Protein AF-A0A815B576-F1 (afdb_monomer_lite)

Organism: NCBI:txid1234261

Radius of gyration: 35.2 Å; chains: 1; bounding box: 72×47×105 Å

pLDDT: mean 82.16, std 16.27, range [29.92, 97.69]

Secondary structure (DSSP, 8-state):
-EEEESS--SSHHHHHHHHHTT--TTPPPEEEE-----HHHHHHHTTGGGS-HHHHHHHHHHTHHHHHHHHHHHHHHHHHHHHHHHHHHHHHHHHHHHHHHHHHHHHHHHHIIIIIHHHTTTS-HHHHHHHHHHHHHHHHHHHHHHHHHHHHHHHT--SHHHHHHHHHHHIIIIIIHHHHHHTT--HHHIIIII--SHHHHHHHHHHHHHTT-HHHHHHHHHHHHHTT-TTSHHHHHHHHHHHHT--S-HHHHHHHHHHHHHHHHHHHHHHHHHHHHHHHHHHHHHHH--HHHHHHHHHHHHHHHHHHHHHHHHHHHHHHHHHHHH-S-----------TTTTS--HHHHHHHTTT-

InterPro domains:
  IPR000185 Protein translocase subunit SecA [PTHR30612] (1-277)
  IPR027417 P-loop containing nucleoside triphosphate hydrolase [G3DSA:3.40.50.300] (1-94)
  IPR027417 P-loop containing nucleoside triphosphate hydrolase [SSF52540] (2-71)

Sequence (357 aa):
MHVILSYLPENVRVEEQAFGRTARNGAQGTGQFILLVDKSIYEEMYDLNQYTNEQKQNKLENLADAIIEKEKILRDNEEAARLSELKQKNILHLEAEEELFTKFNHFKSTISKTIFKPLFNDKPEKSQQKFIDAFENILKNRWAFWLDKAKEEIDTIENFQQKLNLLNKFDSSFIENLNQLLHNSSFKDLLSKFINQPEEATHIGKVCLSENEISMAKLCFEKGIEYGDISGFSHIALAYCIITLKKKTGEDIKKQSRRELKQALCSLELIKQNLMSNLKIAELLSQSATADILQKISSKENFYQDQITGKLEVIGLQLHYLRQAVRDTVESFDFILHAKDRQNLTKEDDEKRRKII

Foldseek 3Di:
DEEEAAEDDLDPVVVCVRLVVQCDPNDRGYYYYNYDDDLVVVCVVVVVPPDDPVVSVVVCVVCVVVVVVVVNVVSVVVVVVVVVVCCQQVVLLVVLVVVLVVVLVVLLVCCLVPFQCVLQVVDDPVLSVLLSVLVSVVSVVVSVVVCVVCVVLSNPDRDPVSSVVSVVCCCVVPRVQQCVQRPPDHLLSCLVRVDQELVSLCSSLVSCVVVVVLVSNLSSLVSSVVSPPLQLVSLQSNLVSLCVVPPDDPVVNLVSSLVSLVVSLVSLVVVLVVLVVVLVVLVVCCVPDDPVVVVVCVVPSVVVNVVSVVVNVVSVVVNVVSVVVNDPDDDDDDDDPPDPPPPDDDPVNVVVVVVVD

Structure (mmCIF, N/CA/C/O backbone):
data_AF-A0A815B576-F1
#
_entry.id   AF-A0A815B576-F1
#
loop_
_atom_site.group_PDB
_atom_site.id
_atom_site.type_symbol
_atom_site.label_atom_id
_atom_site.label_alt_id
_atom_site.label_comp_id
_atom_site.label_asym_id
_atom_site.label_entity_id
_atom_site.label_seq_id
_atom_site.pdbx_PDB_ins_code
_atom_site.Cartn_x
_atom_site.Cartn_y
_atom_site.Cartn_z
_atom_site.occupancy
_atom_site.B_iso_or_equiv
_atom_site.auth_seq_id
_atom_site.auth_comp_id
_atom_site.auth_asym_id
_atom_site.auth_atom_id
_atom_site.pdbx_PDB_model_num
ATOM 1 N N . MET A 1 1 ? 21.078 -28.592 -44.128 1.00 77.50 1 MET A N 1
ATOM 2 C CA . MET A 1 1 ? 19.843 -27.811 -43.883 1.00 77.50 1 MET A CA 1
ATOM 3 C C . MET A 1 1 ? 20.165 -26.361 -44.195 1.00 77.50 1 MET A C 1
ATOM 5 O O . MET A 1 1 ? 21.251 -25.936 -43.820 1.00 77.50 1 MET A O 1
ATOM 9 N N . HIS A 1 2 ? 19.283 -25.655 -44.905 1.00 84.31 2 HIS A N 1
ATOM 10 C CA . HIS A 1 2 ? 19.476 -24.252 -45.281 1.00 84.31 2 HIS A CA 1
ATOM 11 C C . HIS A 1 2 ? 18.395 -23.389 -44.620 1.00 84.31 2 HIS A C 1
ATOM 13 O O . HIS A 1 2 ? 17.235 -23.805 -44.596 1.00 84.31 2 HIS A O 1
ATOM 19 N N . VAL A 1 3 ? 18.762 -22.236 -44.061 1.00 88.50 3 VAL A N 1
ATOM 20 C CA . VAL A 1 3 ? 17.818 -21.265 -43.482 1.00 88.50 3 VAL A CA 1
ATOM 21 C C . VAL A 1 3 ? 17.887 -19.966 -44.261 1.00 88.50 3 VAL A C 1
ATOM 23 O O . VAL A 1 3 ? 18.961 -19.408 -44.453 1.00 88.50 3 VAL A O 1
ATOM 26 N N . ILE A 1 4 ? 16.722 -19.478 -44.671 1.00 91.25 4 ILE A N 1
ATOM 27 C CA . ILE A 1 4 ? 16.578 -18.177 -45.312 1.00 91.25 4 ILE A CA 1
ATOM 28 C C . ILE A 1 4 ? 15.861 -17.263 -44.327 1.00 91.25 4 ILE A C 1
ATOM 30 O O . ILE A 1 4 ? 14.762 -17.587 -43.873 1.00 91.25 4 ILE A O 1
ATOM 34 N N . LEU A 1 5 ? 16.482 -16.137 -43.995 1.00 91.25 5 LEU A N 1
ATOM 35 C CA . LEU A 1 5 ? 15.856 -15.072 -43.222 1.00 91.25 5 LEU A CA 1
ATOM 36 C C . LEU A 1 5 ? 15.430 -13.963 -44.178 1.00 91.25 5 LEU A C 1
ATOM 38 O O . LEU A 1 5 ? 16.268 -13.291 -44.769 1.00 91.25 5 LEU A O 1
ATOM 42 N N . SER A 1 6 ? 14.119 -13.775 -44.329 1.00 92.81 6 SER A N 1
ATOM 43 C CA . SER A 1 6 ? 13.534 -12.723 -45.173 1.00 92.81 6 SER A CA 1
ATOM 44 C C . SER A 1 6 ? 13.412 -11.367 -44.463 1.00 92.81 6 SER A C 1
ATOM 46 O O . SER A 1 6 ? 12.626 -10.514 -44.869 1.00 92.81 6 SER A O 1
ATOM 48 N N . TYR A 1 7 ? 14.097 -11.215 -43.333 1.00 91.38 7 TYR A N 1
ATOM 49 C CA . TYR A 1 7 ? 14.118 -10.027 -42.492 1.00 91.38 7 TYR A CA 1
ATOM 50 C C . TYR A 1 7 ? 15.410 -10.024 -41.675 1.00 91.38 7 TYR A C 1
ATOM 52 O O . TYR A 1 7 ? 16.032 -11.076 -41.492 1.00 91.38 7 TYR A O 1
ATOM 60 N N . LEU A 1 8 ? 15.795 -8.855 -41.164 1.00 91.06 8 LEU A N 1
ATOM 61 C CA . LEU A 1 8 ? 16.880 -8.739 -40.200 1.00 91.06 8 LEU A CA 1
ATOM 62 C C . LEU A 1 8 ? 16.299 -8.905 -38.785 1.00 91.06 8 LEU A C 1
ATOM 64 O O . LEU A 1 8 ? 15.453 -8.102 -38.391 1.00 91.06 8 LEU A O 1
ATOM 68 N N . PRO A 1 9 ? 16.682 -9.942 -38.020 1.00 90.50 9 PRO A N 1
ATOM 69 C CA . PRO A 1 9 ? 16.213 -10.105 -36.647 1.00 90.50 9 PRO A CA 1
ATOM 70 C C . PRO A 1 9 ? 16.647 -8.940 -35.759 1.00 90.50 9 PRO A C 1
ATOM 72 O O . PRO A 1 9 ? 17.749 -8.433 -35.935 1.00 90.50 9 PRO A O 1
ATOM 75 N N . GLU A 1 10 ? 15.822 -8.595 -34.766 1.00 86.12 10 GLU A N 1
ATOM 76 C CA . GLU A 1 10 ? 16.012 -7.438 -33.869 1.00 86.12 10 GLU A CA 1
ATOM 77 C C . GLU A 1 10 ? 17.317 -7.464 -33.061 1.00 86.12 10 GLU A C 1
ATOM 79 O O . GLU A 1 10 ? 17.813 -6.422 -32.654 1.00 86.12 10 GLU A O 1
ATOM 84 N N . ASN A 1 11 ? 17.892 -8.643 -32.814 1.00 86.38 11 ASN A N 1
ATOM 85 C CA . ASN A 1 11 ? 19.177 -8.768 -32.134 1.00 86.38 11 ASN A CA 1
ATOM 86 C C . ASN A 1 11 ? 19.951 -10.007 -32.601 1.00 86.38 11 ASN A C 1
ATOM 88 O O . ASN A 1 11 ? 19.380 -10.978 -33.112 1.00 86.38 11 ASN A O 1
ATOM 92 N N . VAL A 1 12 ? 21.263 -9.982 -32.355 1.00 88.56 12 VAL A N 1
ATOM 93 C CA . VAL A 1 12 ? 22.210 -11.037 -32.745 1.00 88.56 12 VAL A CA 1
ATOM 94 C C . VAL A 1 12 ? 21.842 -12.421 -32.200 1.00 88.56 12 VAL A C 1
ATOM 96 O O . VAL A 1 12 ? 22.017 -13.423 -32.886 1.00 88.56 12 VAL A O 1
ATOM 99 N N . ARG A 1 13 ? 21.240 -12.510 -31.007 1.00 88.25 13 ARG A N 1
ATOM 100 C CA . ARG A 1 13 ? 20.866 -13.801 -30.409 1.00 88.25 13 ARG A CA 1
ATOM 101 C C . ARG A 1 13 ? 19.815 -14.526 -31.248 1.00 88.25 13 ARG A C 1
ATOM 103 O O . ARG A 1 13 ? 19.885 -15.744 -31.395 1.00 88.25 13 ARG A O 1
ATOM 110 N N . VAL A 1 14 ? 18.818 -13.810 -31.767 1.00 88.38 14 VAL A N 1
ATOM 111 C CA . VAL A 1 14 ? 17.768 -14.416 -32.605 1.00 88.38 14 VAL A CA 1
ATOM 112 C C . VAL A 1 14 ? 18.354 -14.894 -33.934 1.00 88.38 14 VAL A C 1
ATOM 114 O O . VAL A 1 14 ? 18.011 -15.982 -34.399 1.00 88.38 14 VAL A O 1
ATOM 117 N N . GLU A 1 15 ? 19.280 -14.125 -34.507 1.00 89.75 15 GLU A N 1
ATOM 118 C CA . GLU A 1 15 ? 20.036 -14.500 -35.705 1.00 89.75 15 GLU A CA 1
ATOM 119 C C . GLU A 1 15 ? 20.855 -15.784 -35.487 1.00 89.75 15 GLU A C 1
ATOM 121 O O . GLU A 1 15 ? 20.699 -16.760 -36.226 1.00 89.75 15 GLU A O 1
ATOM 126 N N . GLU A 1 16 ? 21.661 -15.833 -34.426 1.00 88.69 16 GLU A N 1
ATOM 127 C CA . GLU A 1 16 ? 22.472 -17.000 -34.066 1.00 88.69 16 GLU A CA 1
ATOM 128 C C . GLU A 1 16 ? 21.619 -18.235 -33.783 1.00 88.69 16 GLU A C 1
ATOM 130 O O . GLU A 1 16 ? 21.983 -19.346 -34.161 1.00 88.69 16 GLU A O 1
ATOM 135 N N . GLN A 1 17 ? 20.457 -18.075 -33.149 1.00 89.00 17 GLN A N 1
ATOM 136 C CA . GLN A 1 17 ? 19.534 -19.185 -32.921 1.00 89.00 17 GLN A CA 1
ATOM 137 C C . GLN A 1 17 ? 18.916 -19.693 -34.224 1.00 89.00 17 GLN A C 1
ATOM 139 O O . GLN A 1 17 ? 18.735 -20.904 -34.384 1.00 89.00 17 GLN A O 1
ATOM 144 N N . ALA A 1 18 ? 18.585 -18.797 -35.153 1.00 87.50 18 ALA A N 1
ATOM 145 C CA . ALA A 1 18 ? 18.029 -19.165 -36.448 1.00 87.50 18 ALA A CA 1
ATOM 146 C C . ALA A 1 18 ? 19.055 -19.928 -37.295 1.00 87.50 18 ALA A C 1
ATOM 148 O O . ALA A 1 18 ? 18.757 -21.028 -37.770 1.00 87.50 18 ALA A O 1
ATOM 149 N N . PHE A 1 19 ? 20.278 -19.411 -37.420 1.00 87.25 19 PHE A N 1
ATOM 150 C CA . PHE A 1 19 ? 21.342 -20.094 -38.155 1.00 87.25 19 PHE A CA 1
ATOM 151 C C . PHE A 1 19 ? 21.875 -21.316 -37.408 1.00 87.25 19 PHE A C 1
ATOM 153 O O . PHE A 1 19 ? 22.123 -22.348 -38.027 1.00 87.25 19 PHE A O 1
ATOM 160 N N . GLY A 1 20 ? 21.940 -21.284 -36.079 1.00 84.75 20 GLY A N 1
ATOM 161 C CA . GLY A 1 20 ? 22.368 -22.406 -35.242 1.00 84.75 20 GLY A CA 1
ATOM 162 C C . GLY A 1 20 ? 21.485 -23.648 -35.389 1.00 84.75 20 GLY A C 1
ATOM 163 O O . GLY A 1 20 ? 21.972 -24.770 -35.279 1.00 84.75 20 GLY A O 1
ATOM 164 N N . ARG A 1 21 ? 20.201 -23.489 -35.749 1.00 81.44 21 ARG A N 1
ATOM 165 C CA . ARG A 1 21 ? 19.303 -24.620 -36.068 1.00 81.44 21 ARG A CA 1
ATOM 166 C C . ARG A 1 21 ? 19.740 -25.425 -37.293 1.00 81.44 21 ARG A C 1
ATOM 168 O O . ARG A 1 21 ? 19.302 -26.570 -37.431 1.00 81.44 21 ARG A O 1
ATOM 175 N N . THR A 1 22 ? 20.564 -24.849 -38.167 1.00 80.81 22 THR A N 1
ATOM 176 C CA . THR A 1 22 ? 21.035 -25.499 -39.399 1.00 80.81 22 THR A CA 1
ATOM 177 C C . THR A 1 22 ? 22.195 -26.464 -39.166 1.00 80.81 22 THR A C 1
ATOM 179 O O . THR A 1 22 ? 22.345 -27.414 -39.938 1.00 80.81 22 THR A O 1
ATOM 182 N N . ALA A 1 23 ? 22.962 -26.272 -38.088 1.00 73.88 23 ALA A N 1
ATOM 183 C CA . ALA A 1 23 ? 24.060 -27.141 -37.688 1.00 73.88 23 ALA A CA 1
ATOM 184 C C . ALA A 1 23 ? 23.524 -28.310 -36.843 1.00 73.88 23 ALA A C 1
ATOM 186 O O . ALA A 1 23 ? 23.388 -28.222 -35.623 1.00 73.88 23 ALA A O 1
ATOM 187 N N . ARG A 1 24 ? 23.175 -29.423 -37.496 1.00 71.81 24 ARG A N 1
ATOM 188 C CA . ARG A 1 24 ? 22.767 -30.674 -36.832 1.00 71.81 24 ARG A CA 1
ATOM 189 C C . ARG A 1 24 ? 23.756 -31.786 -37.170 1.00 71.81 24 ARG A C 1
ATOM 191 O O . ARG A 1 24 ? 24.195 -31.894 -38.311 1.00 71.81 24 ARG A O 1
ATOM 198 N N . ASN A 1 25 ? 24.079 -32.619 -36.180 1.00 70.06 25 ASN A N 1
ATOM 199 C CA . ASN A 1 25 ? 24.981 -33.775 -36.305 1.00 70.06 25 ASN A CA 1
ATOM 200 C C . ASN A 1 25 ? 26.400 -33.435 -36.809 1.00 70.06 25 ASN A C 1
ATOM 202 O O . ASN A 1 25 ? 26.983 -34.199 -37.571 1.00 70.06 25 ASN A O 1
ATOM 206 N N . GLY A 1 26 ? 26.954 -32.284 -36.409 1.00 70.00 26 GLY A N 1
ATOM 207 C CA . GLY A 1 26 ? 28.325 -31.882 -36.761 1.00 70.00 26 GLY A CA 1
ATOM 208 C C . GLY A 1 26 ? 28.521 -31.417 -38.211 1.00 70.00 26 GLY A C 1
ATOM 209 O O . GLY A 1 26 ? 29.625 -31.016 -38.568 1.00 70.00 26 GLY A O 1
ATOM 210 N N . ALA A 1 27 ? 27.471 -31.428 -39.038 1.00 71.69 27 ALA A N 1
ATOM 211 C CA . ALA A 1 27 ? 27.512 -30.868 -40.383 1.00 71.69 27 ALA A CA 1
ATOM 212 C C . ALA A 1 27 ? 27.318 -29.345 -40.344 1.00 71.69 27 ALA A C 1
ATOM 214 O O . ALA A 1 27 ? 26.435 -28.844 -39.641 1.00 71.69 27 ALA A O 1
ATOM 215 N N . GLN A 1 28 ? 28.113 -28.614 -41.131 1.00 73.81 28 GLN A N 1
ATOM 216 C CA . GLN A 1 28 ? 27.911 -27.181 -41.336 1.00 73.81 28 GLN A CA 1
ATOM 217 C C . GLN A 1 28 ? 26.576 -26.960 -42.059 1.00 73.81 28 GLN A C 1
ATOM 219 O O . GLN A 1 28 ? 26.359 -27.445 -43.171 1.00 73.81 28 GLN A O 1
ATOM 224 N N . GLY A 1 29 ? 25.654 -26.266 -41.400 1.00 77.25 29 GLY A N 1
ATOM 225 C CA . GLY A 1 29 ? 24.466 -25.737 -42.050 1.00 77.25 29 GLY A CA 1
ATOM 226 C C . GLY A 1 29 ? 24.780 -24.442 -42.795 1.00 77.25 29 GLY A C 1
ATOM 227 O O . GLY A 1 29 ? 25.820 -23.828 -42.567 1.00 77.25 29 GLY A O 1
ATOM 228 N N . THR A 1 30 ? 23.897 -24.037 -43.705 1.00 83.19 30 THR A N 1
ATOM 229 C CA . THR A 1 30 ? 24.054 -22.793 -44.471 1.00 83.19 30 THR A CA 1
ATOM 230 C C . THR A 1 30 ? 22.881 -21.857 -44.216 1.00 83.19 30 THR A C 1
ATOM 232 O O . THR A 1 30 ? 21.759 -22.299 -43.959 1.00 83.19 30 THR A O 1
ATOM 235 N N . GLY A 1 31 ? 23.139 -20.555 -44.282 1.00 86.44 31 GLY A N 1
ATOM 236 C CA . GLY A 1 31 ? 22.151 -19.516 -44.033 1.00 86.44 31 GLY A CA 1
ATOM 237 C C . GLY A 1 31 ? 22.275 -18.385 -45.043 1.00 86.44 31 GLY A C 1
ATOM 238 O O . GLY A 1 31 ? 23.388 -18.078 -45.462 1.00 86.44 31 GLY A O 1
ATOM 239 N N . GLN A 1 32 ? 21.156 -17.786 -45.439 1.00 89.81 32 GLN A N 1
ATOM 240 C CA . GLN A 1 32 ? 21.139 -16.622 -46.323 1.00 89.81 32 GLN A CA 1
ATOM 241 C C . GLN A 1 32 ? 20.110 -15.593 -45.853 1.00 89.81 32 GLN A C 1
ATOM 243 O O . GLN A 1 32 ? 19.048 -15.944 -45.334 1.00 89.81 32 GLN A O 1
ATOM 248 N N . PHE A 1 33 ? 20.425 -14.317 -46.058 1.00 90.38 33 PHE A N 1
ATOM 249 C CA . PHE A 1 33 ? 19.490 -13.218 -45.867 1.00 90.38 33 PHE A CA 1
ATOM 250 C C . PHE A 1 33 ? 18.847 -12.800 -47.187 1.00 90.38 33 PHE A C 1
ATOM 252 O O . PHE A 1 33 ? 19.497 -12.763 -48.230 1.00 90.38 33 PHE A O 1
ATOM 259 N N . ILE A 1 34 ? 17.573 -12.432 -47.113 1.00 90.38 34 ILE A N 1
ATOM 260 C CA . ILE A 1 34 ? 16.858 -11.681 -48.142 1.00 90.38 34 ILE A CA 1
ATOM 261 C C . ILE A 1 34 ? 16.278 -10.463 -47.433 1.00 90.38 34 ILE A C 1
ATOM 263 O O . ILE A 1 34 ? 15.276 -10.572 -46.731 1.00 90.38 34 ILE A O 1
ATOM 267 N N . LEU A 1 35 ? 16.939 -9.316 -47.569 1.00 88.62 35 LEU A N 1
ATOM 268 C CA . LEU A 1 35 ? 16.522 -8.078 -46.915 1.00 88.62 35 LEU A CA 1
ATOM 269 C C . LEU A 1 35 ? 15.851 -7.149 -47.921 1.00 88.62 35 LEU A C 1
ATOM 271 O O . LEU A 1 35 ? 16.334 -6.970 -49.039 1.00 88.62 35 LEU A O 1
ATOM 275 N N . LEU A 1 36 ? 14.748 -6.538 -47.499 1.00 88.12 36 LEU A N 1
ATOM 276 C CA . LEU A 1 36 ? 14.187 -5.387 -48.187 1.00 88.12 36 LEU A CA 1
ATOM 277 C C . LEU A 1 36 ? 14.871 -4.137 -47.635 1.00 88.12 36 LEU A C 1
ATOM 279 O O . LEU A 1 36 ? 14.688 -3.807 -46.467 1.00 88.12 36 LEU A O 1
ATOM 283 N N . VAL A 1 37 ? 15.648 -3.466 -48.479 1.00 85.62 37 VAL A N 1
ATOM 284 C CA . VAL A 1 37 ? 16.376 -2.242 -48.130 1.00 85.62 37 VAL A CA 1
ATOM 285 C C . VAL A 1 37 ? 15.936 -1.084 -49.019 1.00 85.62 37 VAL A C 1
ATOM 287 O O . VAL A 1 37 ? 15.536 -1.290 -50.170 1.00 85.62 37 VAL A O 1
ATOM 290 N N . ASP A 1 38 ? 16.032 0.139 -48.503 1.00 88.69 38 ASP A N 1
ATOM 291 C CA . ASP A 1 38 ? 15.843 1.338 -49.315 1.00 88.69 38 ASP A CA 1
ATOM 292 C C . ASP A 1 38 ? 17.077 1.557 -50.197 1.00 88.69 38 ASP A C 1
ATOM 294 O O . ASP A 1 38 ? 18.155 1.925 -49.727 1.00 88.69 38 ASP A O 1
ATOM 298 N N . LYS A 1 39 ? 16.919 1.312 -51.502 1.00 84.50 39 LYS A N 1
ATOM 299 C CA . LYS A 1 39 ? 18.010 1.428 -52.476 1.00 84.50 39 LYS A CA 1
ATOM 300 C C . LYS A 1 39 ? 18.613 2.831 -52.514 1.00 84.50 39 LYS A C 1
ATOM 302 O O . LYS A 1 39 ? 19.810 2.946 -52.750 1.00 84.50 39 LYS A O 1
ATOM 307 N N . SER A 1 40 ? 17.822 3.876 -52.267 1.00 86.19 40 SER A N 1
ATOM 308 C CA . SER A 1 40 ? 18.290 5.262 -52.371 1.00 86.19 40 SER A CA 1
ATOM 309 C C . SER A 1 40 ? 19.406 5.576 -51.369 1.00 86.19 40 SER A C 1
ATOM 311 O O . SER A 1 40 ? 20.404 6.190 -51.746 1.00 86.19 40 SER A O 1
ATOM 313 N N . ILE A 1 41 ? 19.300 5.045 -50.144 1.00 87.31 41 ILE A N 1
ATOM 314 C CA . ILE A 1 41 ? 20.303 5.184 -49.077 1.00 87.31 41 ILE A CA 1
ATOM 315 C C . ILE A 1 41 ? 21.655 4.628 -49.534 1.00 87.31 41 ILE A C 1
ATOM 317 O O . ILE A 1 41 ? 22.700 5.247 -49.340 1.00 87.31 41 ILE A O 1
ATOM 321 N N . TYR A 1 42 ? 21.640 3.455 -50.167 1.00 88.06 42 TYR A N 1
ATOM 322 C CA .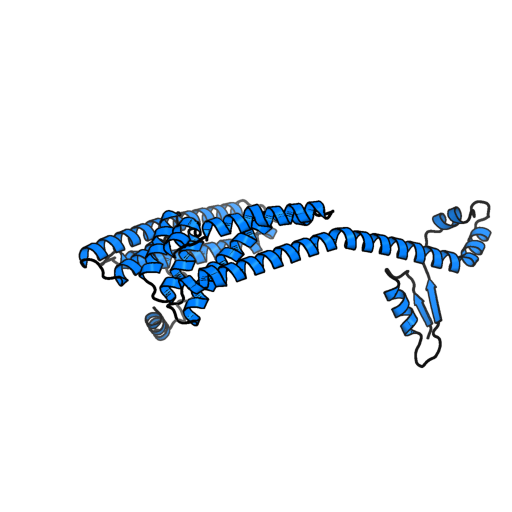 TYR A 1 42 ? 22.854 2.764 -50.594 1.00 88.06 42 TYR A CA 1
ATOM 323 C C . TYR A 1 42 ? 23.411 3.296 -51.915 1.00 88.06 42 TYR A C 1
ATOM 325 O O . TYR A 1 42 ? 24.626 3.319 -52.105 1.00 88.06 42 TYR A O 1
ATOM 333 N N . GLU A 1 43 ? 22.553 3.767 -52.818 1.00 88.00 43 GLU A N 1
ATOM 334 C CA . GLU A 1 43 ? 22.985 4.457 -54.033 1.00 88.00 43 GLU A CA 1
ATOM 335 C C . GLU A 1 43 ? 23.743 5.750 -53.719 1.00 88.00 43 GLU A C 1
ATOM 337 O O . GLU A 1 43 ? 24.740 6.037 -54.385 1.00 88.00 43 GLU A O 1
ATOM 342 N N . GLU A 1 44 ? 23.308 6.499 -52.703 1.00 87.00 44 GLU A N 1
ATOM 343 C CA . GLU A 1 44 ? 24.025 7.670 -52.196 1.00 87.00 44 GLU A CA 1
ATOM 344 C C . GLU A 1 44 ? 25.308 7.263 -51.463 1.00 87.00 44 GLU A C 1
ATOM 346 O O . GLU A 1 44 ? 26.382 7.747 -51.802 1.00 87.00 44 GLU A O 1
ATOM 351 N N . MET A 1 45 ? 25.228 6.313 -50.523 1.00 87.50 45 MET A N 1
ATOM 352 C CA . MET A 1 45 ? 26.375 5.878 -49.711 1.00 87.50 45 MET A CA 1
ATOM 353 C C . MET A 1 45 ? 27.557 5.353 -50.540 1.00 87.50 45 MET A C 1
ATOM 355 O O . MET A 1 45 ? 28.707 5.503 -50.128 1.00 87.50 45 MET A O 1
ATOM 359 N N . TYR A 1 46 ? 27.286 4.720 -51.684 1.00 87.19 46 TYR A N 1
ATOM 360 C CA . TYR A 1 46 ? 28.305 4.154 -52.574 1.00 87.19 46 TYR A CA 1
ATOM 361 C C . TYR A 1 46 ? 28.539 4.980 -53.852 1.00 87.19 46 TYR A C 1
ATOM 363 O O . TYR A 1 46 ? 29.127 4.464 -54.807 1.00 87.19 46 TYR A O 1
ATOM 371 N N . ASP A 1 47 ? 28.080 6.237 -53.901 1.00 86.31 47 ASP A N 1
ATOM 372 C CA . ASP A 1 47 ? 28.263 7.161 -55.033 1.00 86.31 47 ASP A CA 1
ATOM 373 C C . ASP A 1 47 ? 27.855 6.555 -56.391 1.00 86.31 47 ASP A C 1
ATOM 375 O O . ASP A 1 47 ? 28.532 6.683 -57.425 1.00 86.31 47 ASP A O 1
ATOM 379 N N . LEU A 1 48 ? 26.717 5.857 -56.408 1.00 85.94 48 LEU A N 1
ATOM 380 C CA . LEU A 1 48 ? 26.235 5.143 -57.590 1.00 85.94 48 LEU A CA 1
ATOM 381 C C . LEU A 1 48 ? 25.436 6.030 -58.550 1.00 85.94 48 LEU A C 1
ATOM 383 O O . LEU A 1 48 ? 25.096 5.596 -59.650 1.00 85.94 48 LEU A O 1
ATOM 387 N N . ASN A 1 49 ? 25.169 7.281 -58.177 1.00 83.50 49 ASN A N 1
ATOM 388 C CA . ASN A 1 49 ? 24.342 8.222 -58.941 1.00 83.50 49 ASN A CA 1
ATOM 389 C C . ASN A 1 49 ? 24.867 8.538 -60.349 1.00 83.50 49 ASN A C 1
ATOM 391 O O . ASN A 1 49 ? 24.094 8.927 -61.219 1.00 83.50 49 ASN A O 1
ATOM 395 N N . GLN A 1 50 ? 26.157 8.312 -60.587 1.00 83.50 50 GLN A N 1
ATOM 396 C CA . GLN A 1 50 ? 26.813 8.463 -61.889 1.00 83.50 50 GLN A CA 1
ATOM 397 C C . GLN A 1 50 ? 26.563 7.301 -62.871 1.00 83.50 50 GLN A C 1
ATOM 399 O O . GLN A 1 50 ? 26.946 7.395 -64.037 1.00 83.50 50 GLN A O 1
ATOM 404 N N . TYR A 1 51 ? 25.951 6.200 -62.426 1.00 85.44 51 TYR A N 1
ATOM 405 C CA . TYR A 1 51 ? 25.698 5.015 -63.249 1.00 85.44 51 TYR A CA 1
ATOM 406 C C . TYR A 1 51 ? 24.262 4.967 -63.778 1.00 85.44 51 TYR A C 1
ATOM 408 O O . TYR A 1 51 ? 23.324 5.466 -63.156 1.00 85.44 51 TYR A O 1
ATOM 416 N N . THR A 1 52 ? 24.082 4.308 -64.925 1.00 89.44 52 THR A N 1
ATOM 417 C CA . THR A 1 52 ? 22.747 3.990 -65.459 1.00 89.44 52 THR A CA 1
ATOM 418 C C . THR A 1 52 ? 22.008 3.005 -64.547 1.00 89.44 52 THR A C 1
ATOM 420 O O . THR A 1 52 ? 22.633 2.262 -63.794 1.00 89.44 52 THR A O 1
ATOM 423 N N . ASN A 1 53 ? 20.677 2.946 -64.635 1.00 85.06 53 ASN A N 1
ATOM 424 C CA . ASN A 1 53 ? 19.857 2.094 -63.760 1.00 85.06 53 ASN A CA 1
ATOM 425 C C . ASN A 1 53 ? 20.253 0.604 -63.795 1.00 85.06 53 ASN A C 1
ATOM 427 O O . ASN A 1 53 ? 20.287 -0.047 -62.755 1.00 85.06 53 ASN A O 1
ATOM 431 N N . GLU A 1 54 ? 20.606 0.069 -64.966 1.00 86.00 54 GLU A N 1
ATOM 432 C CA . GLU A 1 54 ? 21.048 -1.327 -65.114 1.00 86.00 54 GLU A CA 1
ATOM 433 C C . GLU A 1 54 ? 22.418 -1.570 -64.455 1.00 86.00 54 GLU A C 1
ATOM 435 O O . GLU A 1 54 ? 22.636 -2.570 -63.771 1.00 86.00 54 GLU A O 1
ATOM 440 N N . GLN A 1 55 ? 23.337 -0.608 -64.579 1.00 85.19 55 GLN A N 1
ATOM 441 C CA . GLN A 1 55 ? 24.646 -0.659 -63.925 1.00 85.19 55 GLN A CA 1
ATOM 442 C C . GLN A 1 55 ? 24.539 -0.501 -62.404 1.00 85.19 55 GLN A C 1
ATOM 444 O O . GLN A 1 55 ? 25.269 -1.175 -61.677 1.00 85.19 55 GLN A O 1
ATOM 449 N N . LYS A 1 56 ? 23.630 0.357 -61.921 1.00 84.88 56 LYS A N 1
ATOM 450 C CA . LYS A 1 56 ? 23.319 0.502 -60.492 1.00 84.88 56 LYS A CA 1
ATOM 451 C C . LYS A 1 56 ? 22.837 -0.821 -59.909 1.00 84.88 56 LYS A C 1
ATOM 453 O O . LYS A 1 56 ? 23.375 -1.259 -58.899 1.00 84.88 56 LYS A O 1
ATOM 458 N N . GLN A 1 57 ? 21.892 -1.482 -60.578 1.00 83.31 57 GLN A N 1
ATOM 459 C CA . GLN A 1 57 ? 21.340 -2.761 -60.133 1.00 83.31 57 GLN A CA 1
ATOM 460 C C . GLN A 1 57 ? 22.426 -3.846 -60.029 1.00 83.31 57 GLN A C 1
ATOM 462 O O . GLN A 1 57 ? 22.581 -4.436 -58.965 1.00 83.31 57 GLN A O 1
ATOM 467 N N . ASN A 1 58 ? 23.251 -4.028 -61.067 1.00 86.62 58 ASN A N 1
ATOM 468 C CA . ASN A 1 58 ? 24.362 -4.991 -61.034 1.00 86.62 58 ASN A CA 1
ATOM 469 C C . ASN A 1 58 ? 25.392 -4.670 -59.936 1.00 86.62 58 ASN A C 1
ATOM 471 O O . ASN A 1 58 ? 25.948 -5.567 -59.306 1.00 86.62 58 ASN A O 1
ATOM 475 N N . LYS A 1 59 ? 25.673 -3.384 -59.689 1.00 86.19 59 LYS A N 1
ATOM 476 C CA . LYS A 1 59 ? 26.581 -2.974 -58.611 1.00 86.19 59 LYS A CA 1
ATOM 477 C C . LYS A 1 59 ? 25.996 -3.227 -57.226 1.00 86.19 59 LYS A C 1
ATOM 479 O O . LYS A 1 59 ? 26.725 -3.705 -56.367 1.00 86.19 59 LYS A O 1
ATOM 484 N N . LEU A 1 60 ? 24.714 -2.937 -57.017 1.00 83.81 60 LEU A N 1
ATOM 485 C CA . LEU A 1 60 ? 24.024 -3.209 -55.756 1.00 83.81 60 LEU A CA 1
ATOM 486 C C . LEU A 1 60 ? 23.960 -4.711 -55.463 1.00 83.81 60 LEU A C 1
ATOM 488 O O . LEU A 1 60 ? 24.175 -5.109 -54.325 1.00 83.81 60 LEU A O 1
ATOM 492 N N . GLU A 1 61 ? 23.743 -5.549 -56.479 1.00 83.31 61 GLU A N 1
ATOM 493 C CA . GLU A 1 61 ? 23.787 -7.011 -56.333 1.00 83.31 61 GLU A CA 1
ATOM 494 C C . GLU A 1 61 ? 25.177 -7.499 -55.903 1.00 83.31 61 GLU A C 1
ATOM 496 O O . GLU A 1 61 ? 25.288 -8.296 -54.976 1.00 83.31 61 GLU A O 1
ATOM 501 N N . ASN A 1 62 ? 26.246 -6.944 -56.483 1.00 87.44 62 ASN A N 1
ATOM 502 C CA . ASN A 1 62 ? 27.620 -7.237 -56.056 1.00 87.44 62 ASN A CA 1
ATOM 503 C C . ASN A 1 62 ? 27.955 -6.701 -54.650 1.00 87.44 62 ASN A C 1
ATOM 505 O O . ASN A 1 62 ? 28.919 -7.152 -54.037 1.00 87.44 62 ASN A O 1
ATOM 509 N N . LEU A 1 63 ? 27.184 -5.733 -54.146 1.00 88.19 63 LEU A N 1
ATOM 510 C CA . LEU A 1 63 ? 27.333 -5.148 -52.812 1.00 88.19 63 LEU A CA 1
ATOM 511 C C . LEU A 1 63 ? 26.383 -5.770 -51.779 1.00 88.19 63 LEU A C 1
ATOM 513 O O . LEU A 1 63 ? 26.408 -5.343 -50.628 1.00 88.19 63 LEU A O 1
ATOM 517 N N . ALA A 1 64 ? 25.570 -6.766 -52.146 1.00 87.25 64 ALA A N 1
ATOM 518 C CA . ALA A 1 64 ? 24.528 -7.311 -51.277 1.00 87.25 64 ALA A CA 1
ATOM 519 C C . ALA A 1 64 ? 25.063 -7.761 -49.905 1.00 87.25 64 ALA A C 1
ATOM 521 O O . ALA A 1 64 ? 24.488 -7.398 -48.880 1.00 87.25 64 ALA A O 1
ATOM 522 N N . ASP A 1 65 ? 26.199 -8.466 -49.869 1.00 88.31 65 ASP A N 1
ATOM 523 C CA . ASP A 1 65 ? 26.826 -8.902 -48.614 1.00 88.31 65 ASP A CA 1
ATOM 524 C C . ASP A 1 65 ? 27.306 -7.717 -47.760 1.00 88.31 65 ASP A C 1
ATOM 526 O O . ASP A 1 65 ? 27.134 -7.712 -46.541 1.00 88.31 65 ASP A O 1
ATOM 530 N N . ALA A 1 66 ? 27.855 -6.675 -48.394 1.00 89.56 66 ALA A N 1
ATOM 531 C CA . ALA A 1 66 ? 28.299 -5.463 -47.705 1.00 89.56 66 ALA A CA 1
ATOM 532 C C . ALA A 1 66 ? 27.118 -4.650 -47.149 1.00 89.56 66 ALA A C 1
ATOM 534 O O . ALA A 1 66 ? 27.210 -4.097 -46.054 1.00 89.56 66 ALA A O 1
ATOM 535 N N . ILE A 1 67 ? 26.001 -4.613 -47.879 1.00 91.38 67 ILE A N 1
ATOM 536 C CA . ILE A 1 67 ? 24.749 -3.985 -47.444 1.00 91.38 67 ILE A CA 1
ATOM 537 C C . ILE A 1 67 ? 24.170 -4.744 -46.245 1.00 91.38 67 ILE A C 1
ATOM 539 O O . ILE A 1 67 ? 23.820 -4.122 -45.247 1.00 91.38 67 ILE A O 1
ATOM 543 N N . ILE A 1 68 ? 24.125 -6.080 -46.296 1.00 91.00 68 ILE A N 1
ATOM 544 C CA . ILE A 1 68 ? 23.663 -6.910 -45.171 1.00 91.00 68 ILE A CA 1
ATOM 545 C C . ILE A 1 68 ? 24.519 -6.659 -43.925 1.00 91.00 68 ILE A C 1
ATOM 547 O O . ILE A 1 68 ? 23.977 -6.478 -42.836 1.00 91.00 68 ILE A O 1
ATOM 551 N N . GLU A 1 69 ? 25.843 -6.619 -44.071 1.00 91.00 69 GLU A N 1
ATOM 552 C CA . GLU A 1 69 ? 26.741 -6.337 -42.949 1.00 91.00 69 GLU A CA 1
ATOM 553 C C . GLU A 1 69 ? 26.525 -4.924 -42.390 1.00 91.00 69 GLU A C 1
ATOM 555 O O . GLU A 1 69 ? 26.516 -4.718 -41.176 1.00 91.00 69 GLU A O 1
ATOM 560 N N . LYS A 1 70 ? 26.267 -3.941 -43.260 1.00 90.88 70 LYS A N 1
ATOM 561 C CA . LYS A 1 70 ? 25.951 -2.575 -42.839 1.00 90.88 70 LYS A CA 1
ATOM 562 C C . LYS A 1 70 ? 24.653 -2.506 -42.034 1.00 90.88 70 LYS A C 1
ATOM 564 O O . LYS A 1 70 ? 24.644 -1.868 -40.983 1.00 90.88 70 LYS A O 1
ATOM 569 N N . GLU A 1 71 ? 23.597 -3.171 -42.491 1.00 92.06 71 GLU A N 1
ATOM 570 C CA . GLU A 1 71 ? 22.314 -3.256 -41.781 1.00 92.06 71 GLU A CA 1
ATOM 571 C C . GLU A 1 71 ? 22.469 -3.926 -40.405 1.00 92.06 71 GLU A C 1
ATOM 573 O O . GLU A 1 71 ? 21.922 -3.443 -39.412 1.00 92.06 71 GLU A O 1
ATOM 578 N N . LYS A 1 72 ? 23.289 -4.983 -40.297 1.00 92.50 72 LYS A N 1
ATOM 579 C CA . LYS A 1 72 ? 23.622 -5.602 -39.000 1.00 92.50 72 LYS A CA 1
ATOM 580 C C . LYS A 1 72 ? 24.297 -4.622 -38.048 1.00 92.50 72 LYS A C 1
ATOM 582 O O . LYS A 1 72 ? 23.901 -4.540 -36.889 1.00 92.50 72 LYS A O 1
ATOM 587 N N . ILE A 1 73 ? 25.272 -3.850 -38.533 1.00 91.75 73 ILE A N 1
ATOM 588 C CA . ILE A 1 73 ? 25.958 -2.831 -37.726 1.00 91.75 73 ILE A CA 1
ATOM 589 C C . ILE A 1 73 ? 24.977 -1.747 -37.261 1.00 91.75 73 ILE A C 1
ATOM 591 O O . ILE A 1 73 ? 25.051 -1.311 -36.114 1.00 91.75 73 ILE A O 1
ATOM 595 N N . LEU A 1 74 ? 24.068 -1.291 -38.131 1.00 90.69 74 LEU A N 1
ATOM 596 C CA . LEU A 1 74 ? 23.053 -0.296 -37.766 1.00 90.69 74 LEU A CA 1
ATOM 597 C C . LEU A 1 74 ? 22.139 -0.821 -36.656 1.00 90.69 74 LEU A C 1
ATOM 599 O O . LEU A 1 74 ? 22.006 -0.154 -35.630 1.00 90.69 74 LEU A O 1
ATOM 603 N N . ARG A 1 75 ? 21.612 -2.040 -36.815 1.00 91.31 75 ARG A N 1
ATOM 604 C CA . ARG A 1 75 ? 20.837 -2.733 -35.778 1.00 91.31 75 ARG A CA 1
ATOM 605 C C . ARG A 1 75 ? 21.611 -2.837 -34.466 1.00 91.31 75 ARG A C 1
ATOM 607 O O . ARG A 1 75 ? 21.079 -2.497 -33.416 1.00 91.31 75 ARG A O 1
ATOM 614 N N . ASP A 1 76 ? 22.849 -3.323 -34.507 1.00 91.62 76 ASP A N 1
ATOM 615 C CA . ASP A 1 76 ? 23.635 -3.563 -33.293 1.00 91.62 76 ASP A CA 1
ATOM 616 C C . ASP A 1 76 ? 23.947 -2.253 -32.555 1.00 91.62 76 ASP A C 1
ATOM 618 O O . ASP A 1 76 ? 23.929 -2.221 -31.324 1.00 91.62 76 ASP A O 1
ATOM 622 N N . ASN A 1 77 ? 24.159 -1.154 -33.287 1.00 91.69 77 ASN A N 1
ATOM 623 C CA . ASN A 1 77 ? 24.317 0.179 -32.705 1.00 91.69 77 ASN A CA 1
ATOM 624 C C . ASN A 1 77 ? 23.015 0.709 -32.089 1.00 91.69 77 ASN A C 1
ATOM 626 O O . ASN A 1 77 ? 23.052 1.287 -31.003 1.00 91.69 77 ASN A O 1
ATOM 630 N N . GLU A 1 78 ? 21.876 0.521 -32.757 1.00 90.44 78 GLU A N 1
ATOM 631 C CA . GLU A 1 78 ? 20.563 0.917 -32.239 1.00 90.44 78 GLU A CA 1
ATOM 632 C C . GLU A 1 78 ? 20.212 0.134 -30.967 1.00 90.44 78 GLU A C 1
ATOM 634 O O . GLU A 1 78 ? 19.845 0.721 -29.947 1.00 90.44 78 GLU A O 1
ATOM 639 N N . GLU A 1 79 ? 20.426 -1.181 -30.976 1.00 88.25 79 GLU A N 1
ATOM 640 C CA . GLU A 1 79 ? 20.220 -2.034 -29.808 1.00 88.25 79 GLU A CA 1
ATOM 641 C C . GLU A 1 79 ? 21.193 -1.680 -28.676 1.00 88.25 79 GLU A C 1
ATOM 643 O O . GLU A 1 79 ? 20.794 -1.618 -27.512 1.00 88.25 79 GLU A O 1
ATOM 648 N N . ALA A 1 80 ? 22.457 -1.373 -28.984 1.00 89.06 80 ALA A N 1
ATOM 649 C CA . ALA A 1 80 ? 23.414 -0.891 -27.991 1.00 89.06 80 ALA A CA 1
ATOM 650 C C . ALA A 1 80 ? 22.978 0.445 -27.371 1.00 89.06 80 ALA A C 1
ATOM 652 O O . ALA A 1 80 ? 23.085 0.609 -26.152 1.00 89.06 80 ALA A O 1
ATOM 653 N N . ALA A 1 81 ? 22.452 1.378 -28.169 1.00 87.75 81 ALA A N 1
ATOM 654 C CA . ALA A 1 81 ? 21.919 2.648 -27.683 1.00 87.75 81 ALA A CA 1
ATOM 655 C C . ALA A 1 81 ? 20.697 2.433 -26.779 1.00 87.75 81 ALA A C 1
ATOM 657 O O . ALA A 1 81 ? 20.667 2.949 -25.660 1.00 87.75 81 ALA A O 1
ATOM 658 N N . ARG A 1 82 ? 19.745 1.590 -27.199 1.00 87.56 82 ARG A N 1
ATOM 659 C CA . ARG A 1 82 ? 18.562 1.222 -26.408 1.00 87.56 82 ARG A CA 1
ATOM 660 C C . ARG A 1 82 ? 18.945 0.561 -25.085 1.00 87.56 82 ARG A C 1
ATOM 662 O O . ARG A 1 82 ? 18.427 0.923 -24.029 1.00 87.56 82 ARG A O 1
ATOM 669 N N . LEU A 1 83 ? 19.874 -0.397 -25.112 1.00 86.06 83 LEU A N 1
ATOM 670 C CA . LEU A 1 83 ? 20.386 -1.052 -23.907 1.00 86.06 83 LEU A CA 1
ATOM 671 C C . LEU A 1 83 ? 21.138 -0.073 -23.006 1.00 86.06 83 LEU A C 1
ATOM 673 O O . LEU A 1 83 ? 21.052 -0.197 -21.787 1.00 86.06 83 LEU A O 1
ATOM 677 N N . SER A 1 84 ? 21.867 0.885 -23.575 1.00 84.69 84 SER A N 1
ATOM 678 C CA . SER A 1 84 ? 22.540 1.937 -22.812 1.00 84.69 84 SER A CA 1
ATOM 679 C C . SER A 1 84 ? 21.529 2.836 -22.101 1.00 84.69 84 SER A C 1
ATOM 681 O O . SER A 1 84 ? 21.672 3.071 -20.905 1.00 84.69 84 SER A O 1
ATOM 683 N N . GLU A 1 85 ? 20.467 3.268 -22.784 1.00 82.56 85 GLU A N 1
ATOM 684 C CA . GLU A 1 85 ? 19.404 4.076 -22.176 1.00 82.56 85 GLU A CA 1
ATOM 685 C C . GLU A 1 85 ? 18.683 3.317 -21.055 1.00 82.56 85 GLU A C 1
ATOM 687 O O . GLU A 1 85 ? 18.539 3.838 -19.947 1.00 82.56 85 GLU A O 1
ATOM 692 N N . LEU A 1 86 ? 18.307 2.057 -21.302 1.00 81.56 86 LEU A N 1
ATOM 693 C CA . LEU A 1 86 ? 17.714 1.195 -20.278 1.00 81.56 86 LEU A CA 1
ATOM 694 C C . LEU A 1 86 ? 18.646 1.021 -19.078 1.00 81.56 86 LEU A C 1
ATOM 696 O O . LEU A 1 86 ? 18.194 1.072 -17.938 1.00 81.56 86 LEU A O 1
ATOM 700 N N . LYS A 1 87 ? 19.946 0.830 -19.316 1.00 79.88 87 LYS A N 1
ATOM 701 C CA . LYS A 1 87 ? 20.931 0.709 -18.239 1.00 79.88 87 LYS A CA 1
ATOM 702 C C . LYS A 1 87 ? 21.078 2.008 -17.456 1.00 79.88 87 LYS A C 1
ATOM 704 O O . LYS A 1 87 ? 21.196 1.951 -16.244 1.00 79.88 87 LYS A O 1
ATOM 709 N N . GLN A 1 88 ? 21.079 3.162 -18.110 1.00 74.56 88 GLN A N 1
ATOM 710 C CA . GLN A 1 88 ? 21.302 4.436 -17.428 1.00 74.56 88 GLN A CA 1
ATOM 711 C C . GLN A 1 88 ? 20.087 4.871 -16.603 1.00 74.56 88 GLN A C 1
ATOM 713 O O . GLN A 1 88 ? 20.257 5.265 -15.454 1.00 74.56 88 GLN A O 1
ATOM 718 N N . LYS A 1 89 ? 18.871 4.756 -17.150 1.00 73.12 89 LYS A N 1
ATOM 719 C CA . LYS A 1 89 ? 17.647 5.209 -16.470 1.00 73.12 89 LYS A CA 1
ATOM 720 C C . LYS A 1 89 ? 17.080 4.153 -15.523 1.00 73.12 89 LYS A C 1
ATOM 722 O O . LYS A 1 89 ? 16.869 4.418 -14.342 1.00 73.12 89 LYS A O 1
ATOM 727 N N . ASN A 1 90 ? 16.890 2.923 -16.003 1.00 81.12 90 ASN A N 1
ATOM 728 C CA . ASN A 1 90 ? 16.152 1.928 -15.221 1.00 81.12 90 ASN A CA 1
ATOM 729 C C . ASN A 1 90 ? 16.992 1.307 -14.108 1.00 81.12 90 ASN A C 1
ATOM 731 O O . ASN A 1 90 ? 16.427 0.926 -13.089 1.00 81.12 90 ASN A O 1
ATOM 735 N N . ILE A 1 91 ? 18.319 1.198 -14.259 1.00 86.25 91 ILE A N 1
ATOM 736 C CA . ILE A 1 91 ? 19.149 0.658 -13.169 1.00 86.25 91 ILE A CA 1
ATOM 737 C C . ILE A 1 91 ? 19.124 1.611 -11.979 1.00 86.25 91 ILE A C 1
ATOM 739 O O . ILE A 1 91 ? 18.903 1.157 -10.865 1.00 86.25 91 ILE A O 1
ATOM 743 N N . LEU A 1 92 ? 19.279 2.919 -12.200 1.00 86.44 92 LEU A N 1
ATOM 744 C CA . LEU A 1 92 ? 19.259 3.888 -11.103 1.00 86.44 92 LEU A CA 1
ATOM 745 C C . LEU A 1 92 ? 17.909 3.919 -10.384 1.00 86.44 92 LEU A C 1
ATOM 747 O O . LEU A 1 92 ? 17.881 3.975 -9.155 1.00 86.44 92 LEU A O 1
ATOM 751 N N . HIS A 1 93 ? 16.813 3.826 -11.136 1.00 89.00 93 HIS A N 1
ATOM 752 C CA . HIS A 1 93 ? 15.469 3.677 -10.585 1.00 89.00 93 HIS A CA 1
ATOM 753 C C . HIS A 1 93 ? 15.342 2.413 -9.721 1.00 89.00 93 HIS A C 1
ATOM 755 O O . HIS A 1 93 ? 14.995 2.498 -8.545 1.00 89.00 93 HIS A O 1
ATOM 761 N N . LEU A 1 94 ? 15.682 1.244 -10.278 1.00 89.69 94 LEU A N 1
ATOM 762 C CA . LEU A 1 94 ? 15.596 -0.041 -9.575 1.00 89.69 94 LEU A CA 1
ATOM 763 C C . LEU A 1 94 ? 16.476 -0.073 -8.323 1.00 89.69 94 LEU A C 1
ATOM 765 O O . LEU A 1 94 ? 16.058 -0.570 -7.281 1.00 89.69 94 LEU A O 1
ATOM 769 N N . GLU A 1 95 ? 17.687 0.475 -8.400 1.00 91.31 95 GLU A N 1
ATOM 770 C CA . GLU A 1 95 ? 18.567 0.582 -7.241 1.00 91.31 95 GLU A CA 1
ATOM 771 C C . GLU A 1 95 ? 17.983 1.500 -6.163 1.00 91.31 95 GLU A C 1
ATOM 773 O O . GLU A 1 95 ? 18.102 1.197 -4.978 1.00 91.31 95 GLU A O 1
ATOM 778 N N . ALA A 1 96 ? 17.362 2.621 -6.542 1.00 92.62 96 ALA A N 1
ATOM 779 C CA . ALA A 1 96 ? 16.720 3.517 -5.587 1.00 92.62 96 ALA A CA 1
ATOM 780 C C . ALA A 1 96 ? 15.546 2.828 -4.873 1.00 92.62 96 ALA A C 1
ATOM 782 O O . ALA A 1 96 ? 15.450 2.907 -3.648 1.00 92.62 96 ALA A O 1
ATOM 783 N N . GLU A 1 97 ? 14.687 2.119 -5.610 1.00 93.44 97 GLU A N 1
ATOM 784 C CA . GLU A 1 97 ? 13.572 1.351 -5.043 1.00 93.44 97 GLU A CA 1
ATOM 785 C C . GLU A 1 97 ? 14.054 0.246 -4.096 1.00 93.44 97 GLU A C 1
ATOM 787 O O . GLU A 1 97 ? 13.544 0.124 -2.978 1.00 93.44 97 GLU A O 1
ATOM 792 N N . GLU A 1 98 ? 15.064 -0.526 -4.503 1.00 95.38 98 GLU A N 1
ATOM 793 C CA . GLU A 1 98 ? 15.629 -1.608 -3.691 1.00 95.38 98 GLU A CA 1
ATOM 794 C C . GLU A 1 98 ? 16.296 -1.068 -2.418 1.00 95.38 98 GLU A C 1
ATOM 796 O O . GLU A 1 98 ? 16.132 -1.631 -1.329 1.00 95.38 98 GLU A O 1
ATOM 801 N N . GLU A 1 99 ? 17.010 0.058 -2.507 1.00 96.12 99 GLU A N 1
ATOM 802 C CA . GLU A 1 99 ? 17.613 0.707 -1.342 1.00 96.12 99 GLU A CA 1
ATOM 803 C C . GLU A 1 99 ? 16.555 1.269 -0.387 1.00 96.12 99 GLU A C 1
ATOM 805 O O . GLU A 1 99 ? 16.662 1.070 0.828 1.00 96.12 99 GLU A O 1
ATOM 810 N N . LEU A 1 100 ? 15.499 1.907 -0.902 1.00 97.00 100 LEU A N 1
ATOM 811 C CA . LEU A 1 100 ? 14.361 2.357 -0.094 1.00 97.00 100 LEU A CA 1
ATOM 812 C C . LEU A 1 100 ? 13.678 1.179 0.607 1.00 97.00 100 LEU A C 1
ATOM 814 O O . LEU A 1 100 ? 13.412 1.243 1.812 1.00 97.00 100 LEU A O 1
ATOM 818 N N . PHE A 1 101 ? 13.435 0.083 -0.113 1.00 97.31 101 PHE A N 1
ATOM 819 C CA . PHE A 1 101 ? 12.838 -1.131 0.440 1.00 97.31 101 PHE A CA 1
ATOM 820 C C . PHE A 1 101 ? 13.716 -1.753 1.527 1.00 97.31 101 PHE A C 1
ATOM 822 O O . PHE A 1 101 ? 13.231 -2.105 2.610 1.00 97.31 101 PHE A O 1
ATOM 829 N N . THR A 1 102 ? 15.020 -1.845 1.276 1.00 97.69 102 THR A N 1
ATOM 830 C CA . THR A 1 102 ? 16.003 -2.370 2.227 1.00 97.69 102 THR A CA 1
ATOM 831 C C . THR A 1 102 ? 16.047 -1.514 3.489 1.00 97.69 102 THR A C 1
ATOM 833 O O . THR A 1 102 ? 15.939 -2.049 4.599 1.00 97.69 102 THR A O 1
ATOM 836 N N . LYS A 1 103 ? 16.122 -0.185 3.347 1.00 96.94 103 LYS A N 1
ATOM 837 C CA . LYS A 1 103 ? 16.090 0.754 4.477 1.00 96.94 103 LYS A CA 1
ATOM 838 C C . LYS A 1 103 ? 14.792 0.639 5.272 1.00 96.94 103 LYS A C 1
ATOM 840 O O . LYS A 1 103 ? 14.842 0.545 6.499 1.00 96.94 103 LYS A O 1
ATOM 845 N N . PHE A 1 104 ? 13.639 0.585 4.604 1.00 97.44 104 PHE A N 1
ATOM 846 C CA . PHE A 1 104 ? 12.346 0.422 5.271 1.00 97.44 104 PHE A CA 1
ATOM 847 C C . PHE A 1 104 ? 12.270 -0.891 6.056 1.00 97.44 104 PHE A C 1
ATOM 849 O O . PHE A 1 104 ? 11.866 -0.896 7.220 1.00 97.44 104 PHE A O 1
ATOM 856 N N . ASN A 1 105 ? 12.686 -2.011 5.463 1.00 97.06 105 ASN A N 1
ATOM 857 C CA . ASN A 1 105 ? 12.672 -3.302 6.149 1.00 97.06 105 ASN A CA 1
ATOM 858 C C . ASN A 1 105 ? 13.637 -3.345 7.328 1.00 97.06 105 ASN A C 1
ATOM 860 O O . ASN A 1 105 ? 13.291 -3.910 8.369 1.00 97.06 105 ASN A O 1
ATOM 864 N N . HIS A 1 106 ? 14.813 -2.732 7.191 1.00 96.81 106 HIS A N 1
ATOM 865 C CA . HIS A 1 106 ? 15.748 -2.581 8.297 1.00 96.81 106 HIS A CA 1
ATOM 866 C C . HIS A 1 106 ? 15.116 -1.775 9.436 1.00 96.81 106 HIS A C 1
ATOM 868 O O . HIS A 1 106 ? 15.070 -2.252 10.569 1.00 96.81 106 HIS A O 1
ATOM 874 N N . PHE A 1 107 ? 14.543 -0.609 9.132 1.00 95.88 107 PHE A N 1
ATOM 875 C CA . PHE A 1 107 ? 13.841 0.230 10.101 1.00 95.88 107 PHE A CA 1
ATOM 876 C C . PHE A 1 107 ? 12.697 -0.522 10.797 1.00 95.88 107 PHE A C 1
ATOM 878 O O . PHE A 1 107 ? 12.675 -0.615 12.024 1.00 95.88 107 PHE A O 1
ATOM 885 N N . LYS A 1 108 ? 11.790 -1.135 10.029 1.00 95.50 108 LYS A N 1
ATOM 886 C CA . LYS A 1 108 ? 10.663 -1.929 10.542 1.00 95.50 108 LYS A CA 1
ATOM 887 C C . LYS A 1 108 ? 11.140 -3.058 11.458 1.00 95.50 108 LYS A C 1
ATOM 889 O O . LYS A 1 108 ? 10.602 -3.224 12.547 1.00 95.50 108 LYS A O 1
ATOM 894 N N . SER A 1 109 ? 12.164 -3.808 11.044 1.00 95.06 109 SER A N 1
ATOM 895 C CA . SER A 1 109 ? 12.756 -4.897 11.836 1.00 95.06 109 SER A CA 1
ATOM 896 C C . SER A 1 109 ? 13.352 -4.387 13.148 1.00 95.06 109 SER A C 1
ATOM 898 O O . SER A 1 109 ? 13.149 -4.997 14.200 1.00 95.06 109 SER A O 1
ATOM 900 N N . THR A 1 110 ? 14.039 -3.244 13.105 1.00 94.62 110 THR A N 1
ATOM 901 C CA . THR A 1 110 ? 14.595 -2.587 14.289 1.00 94.62 110 THR A CA 1
ATOM 902 C C . THR A 1 110 ? 13.486 -2.171 15.250 1.00 94.62 110 THR A C 1
ATOM 904 O O . THR A 1 110 ? 13.491 -2.643 16.382 1.00 94.62 110 THR A O 1
ATOM 907 N N . ILE A 1 111 ? 12.489 -1.399 14.804 1.00 92.62 111 ILE A N 1
ATOM 908 C CA . ILE A 1 111 ? 11.356 -0.959 15.639 1.00 92.62 111 ILE A CA 1
ATOM 909 C C . ILE A 1 111 ? 10.571 -2.145 16.214 1.00 92.62 111 ILE A C 1
ATOM 911 O O . ILE A 1 111 ? 10.219 -2.153 17.395 1.00 92.62 111 ILE A O 1
ATOM 915 N N . SER A 1 112 ? 10.327 -3.175 15.402 1.00 93.06 112 SER A N 1
ATOM 916 C CA . SER A 1 112 ? 9.635 -4.393 15.830 1.00 93.06 112 SER A CA 1
ATOM 917 C C . SER A 1 112 ? 10.369 -5.060 17.000 1.00 93.06 112 SER A C 1
ATOM 919 O O . SER A 1 112 ? 9.752 -5.431 17.997 1.00 93.06 112 SER A O 1
ATOM 921 N N . LYS A 1 113 ? 11.707 -5.130 16.946 1.00 92.38 113 LYS A N 1
ATOM 922 C CA . LYS A 1 113 ? 12.539 -5.717 18.009 1.00 92.38 113 LYS A CA 1
ATOM 923 C C . LYS A 1 113 ? 12.728 -4.815 19.226 1.00 92.38 113 LYS A C 1
ATOM 925 O O . LYS A 1 113 ? 12.741 -5.334 20.338 1.00 92.38 113 LYS A O 1
ATOM 930 N N . THR A 1 114 ? 12.923 -3.513 19.038 1.00 91.69 114 THR A N 1
ATOM 931 C CA . THR A 1 114 ? 13.318 -2.594 20.119 1.00 91.69 114 THR A CA 1
ATOM 932 C C . THR A 1 114 ? 12.137 -1.940 20.822 1.00 91.69 114 THR A C 1
ATOM 934 O O . THR A 1 114 ? 12.279 -1.538 21.973 1.00 91.69 114 THR A O 1
ATOM 937 N N . ILE A 1 115 ? 10.979 -1.848 20.163 1.00 91.25 115 ILE A N 1
ATOM 938 C CA . ILE A 1 115 ? 9.794 -1.159 20.686 1.00 91.25 115 ILE A CA 1
ATOM 939 C C . ILE A 1 115 ? 8.627 -2.134 20.802 1.00 91.25 115 ILE A C 1
ATOM 941 O O . ILE A 1 115 ? 8.183 -2.427 21.911 1.00 91.25 115 ILE A O 1
ATOM 945 N N . PHE A 1 116 ? 8.143 -2.686 19.686 1.00 91.69 116 PHE A N 1
ATOM 946 C CA . PHE A 1 116 ? 6.882 -3.437 19.703 1.00 91.69 116 PHE A CA 1
ATOM 947 C C . PHE A 1 116 ? 6.974 -4.748 20.483 1.00 91.69 116 PHE A C 1
ATOM 949 O O . PHE A 1 116 ? 6.086 -5.027 21.284 1.00 91.69 116 PHE A O 1
ATOM 956 N N . LYS A 1 117 ? 8.046 -5.533 20.314 1.00 91.62 117 LYS A N 1
ATOM 957 C CA . LYS A 1 117 ? 8.250 -6.759 21.099 1.00 91.62 117 LYS A CA 1
ATOM 958 C C . LYS A 1 117 ? 8.263 -6.468 22.608 1.00 91.62 117 LYS A C 1
ATOM 960 O O . LYS A 1 117 ? 7.383 -7.002 23.285 1.00 91.62 117 LYS A O 1
ATOM 965 N N . PRO A 1 118 ? 9.139 -5.580 23.129 1.00 92.19 118 PRO A N 1
ATOM 966 C CA . PRO A 1 118 ? 9.162 -5.223 24.547 1.00 92.19 118 PRO A CA 1
ATOM 967 C C . PRO A 1 118 ? 7.825 -4.767 25.132 1.00 92.19 118 PRO A C 1
ATOM 969 O O . PRO A 1 118 ? 7.531 -5.111 26.275 1.00 92.19 118 PRO A O 1
ATOM 972 N N . LEU A 1 119 ? 7.005 -4.042 24.361 1.00 90.06 119 LEU A N 1
ATOM 973 C CA . LEU A 1 119 ? 5.688 -3.565 24.802 1.00 90.06 119 LEU A CA 1
ATOM 974 C C . LEU A 1 119 ? 4.710 -4.683 25.192 1.00 90.06 119 LEU A C 1
ATOM 976 O O . LEU A 1 119 ? 3.785 -4.423 25.960 1.00 90.06 119 LEU A O 1
ATOM 980 N N . PHE A 1 120 ? 4.889 -5.887 24.646 1.00 90.50 120 PHE A N 1
ATOM 981 C CA . PHE A 1 120 ? 3.970 -7.018 24.807 1.00 90.50 120 PHE A CA 1
ATOM 982 C C . PHE A 1 120 ? 4.689 -8.292 25.278 1.00 90.50 120 PHE A C 1
ATOM 984 O O . PHE A 1 120 ? 4.196 -9.397 25.061 1.00 90.50 120 PHE A O 1
ATOM 991 N N . ASN A 1 121 ? 5.867 -8.153 25.898 1.00 90.56 121 ASN A N 1
ATOM 992 C CA . ASN A 1 121 ? 6.667 -9.278 26.402 1.00 90.56 121 ASN A CA 1
ATOM 993 C C . ASN A 1 121 ? 5.967 -10.080 27.514 1.00 90.56 121 ASN A C 1
ATOM 995 O O . ASN A 1 121 ? 6.342 -11.217 27.780 1.00 90.56 121 ASN A O 1
ATOM 999 N N . ASP A 1 122 ? 4.974 -9.491 28.177 1.00 90.94 122 ASP A N 1
ATOM 1000 C CA . ASP A 1 122 ? 4.120 -10.141 29.174 1.00 90.94 122 ASP A CA 1
ATOM 1001 C C . ASP A 1 122 ? 3.112 -11.123 28.553 1.00 90.94 122 ASP A C 1
ATOM 1003 O O . ASP A 1 122 ? 2.467 -11.883 29.278 1.00 90.94 122 ASP A O 1
ATOM 1007 N N . LYS A 1 123 ? 2.950 -11.109 27.223 1.00 89.88 123 LYS A N 1
ATOM 1008 C CA . LYS A 1 123 ? 1.913 -11.860 26.507 1.00 89.88 123 LYS A CA 1
ATOM 1009 C C . LYS A 1 123 ? 2.464 -13.130 25.854 1.00 89.88 123 LYS A C 1
ATOM 1011 O O . LYS A 1 123 ? 3.645 -13.192 25.519 1.00 89.88 123 LYS A O 1
ATOM 1016 N N . PRO A 1 124 ? 1.609 -14.141 25.606 1.00 92.75 124 PRO A N 1
ATOM 1017 C CA . PRO A 1 124 ? 1.990 -15.301 24.806 1.00 92.75 124 PRO A CA 1
ATOM 1018 C C . PRO A 1 124 ? 2.485 -14.885 23.417 1.00 92.75 124 PRO A C 1
ATOM 1020 O O . PRO A 1 124 ? 1.928 -13.969 22.815 1.00 92.75 124 PRO A O 1
ATOM 1023 N N . GLU A 1 125 ? 3.457 -15.612 22.864 1.00 92.31 125 GLU A N 1
ATOM 1024 C CA . GLU A 1 125 ? 4.100 -15.292 21.576 1.00 92.31 125 GLU A CA 1
ATOM 1025 C C . GLU A 1 125 ? 3.088 -15.075 20.436 1.00 92.31 125 GLU A C 1
ATOM 1027 O O . GLU A 1 125 ? 3.179 -14.111 19.678 1.00 92.31 125 GLU A O 1
ATOM 1032 N N . LYS A 1 126 ? 2.048 -15.915 20.360 1.00 92.69 126 LYS A N 1
ATOM 1033 C CA . LYS A 1 126 ? 0.985 -15.782 19.351 1.00 92.69 126 LYS A CA 1
ATOM 1034 C C . LYS A 1 126 ? 0.186 -14.479 19.496 1.00 92.69 126 LYS A C 1
ATOM 1036 O O . LYS A 1 126 ? -0.189 -13.878 18.492 1.00 92.69 126 LYS A O 1
ATOM 1041 N N . SER A 1 127 ? -0.088 -14.056 20.727 1.00 90.62 127 SER A N 1
ATOM 1042 C CA . SER A 1 127 ? -0.790 -12.803 21.032 1.00 90.62 127 SER A CA 1
ATOM 1043 C C . SER A 1 127 ? 0.107 -11.599 20.767 1.00 90.62 127 SER A C 1
ATOM 1045 O O . SER A 1 127 ? -0.321 -10.636 20.133 1.00 90.62 127 SER A O 1
ATOM 1047 N N . GLN A 1 128 ? 1.373 -11.680 21.182 1.00 92.94 128 GLN A N 1
ATOM 1048 C CA . GLN A 1 128 ? 2.397 -10.679 20.897 1.00 92.94 128 GLN A CA 1
ATOM 1049 C C . GLN A 1 128 ? 2.519 -10.438 19.387 1.00 92.94 128 GLN A C 1
ATOM 1051 O O . GLN A 1 128 ? 2.487 -9.287 18.951 1.00 92.94 128 GLN A O 1
ATOM 1056 N N . GLN A 1 129 ? 2.576 -11.505 18.583 1.00 93.88 129 GLN A N 1
ATOM 1057 C CA . GLN A 1 129 ? 2.688 -11.390 17.131 1.00 93.88 129 GLN A CA 1
ATOM 1058 C C . GLN A 1 129 ? 1.498 -10.645 16.514 1.00 93.88 129 GLN A C 1
ATOM 1060 O O . GLN A 1 129 ? 1.709 -9.780 15.675 1.00 93.88 129 GLN A O 1
ATOM 1065 N N . LYS A 1 130 ? 0.264 -10.881 16.980 1.00 94.31 130 LYS A N 1
ATOM 1066 C CA . LYS A 1 130 ? -0.916 -10.150 16.481 1.00 94.31 130 LYS A CA 1
ATOM 1067 C C . LYS A 1 130 ? -0.835 -8.645 16.734 1.00 94.31 130 LYS A C 1
ATOM 1069 O O . LYS A 1 130 ? -1.222 -7.865 15.867 1.00 94.31 130 LYS A O 1
ATOM 1074 N N . PHE A 1 131 ? -0.349 -8.230 17.905 1.00 93.25 131 PHE A N 1
ATOM 1075 C CA . PHE A 1 131 ? -0.137 -6.809 18.187 1.00 93.25 131 PHE A CA 1
ATOM 1076 C C . PHE A 1 131 ? 0.953 -6.227 17.290 1.00 93.25 131 PHE A C 1
ATOM 1078 O O . PHE A 1 131 ? 0.735 -5.185 16.675 1.00 93.25 131 PHE A O 1
ATOM 1085 N N . ILE A 1 132 ? 2.093 -6.913 17.176 1.00 93.62 132 ILE A N 1
ATOM 1086 C CA . ILE A 1 132 ? 3.203 -6.491 16.313 1.00 93.62 132 ILE A CA 1
ATOM 1087 C C . ILE A 1 132 ? 2.731 -6.344 14.867 1.00 93.62 132 ILE A C 1
ATOM 1089 O O . ILE A 1 132 ? 2.952 -5.293 14.272 1.00 93.62 132 ILE A O 1
ATOM 1093 N N . ASP A 1 133 ? 2.019 -7.334 14.330 1.00 94.94 133 ASP A N 1
ATOM 1094 C CA . ASP A 1 133 ? 1.484 -7.311 12.967 1.00 94.94 133 ASP A CA 1
ATOM 1095 C C . ASP A 1 133 ? 0.575 -6.098 12.741 1.00 94.94 133 ASP A C 1
ATOM 1097 O O . ASP A 1 133 ? 0.641 -5.452 11.693 1.00 94.94 133 ASP A O 1
ATOM 1101 N N . ALA A 1 134 ? -0.247 -5.746 13.732 1.00 94.19 134 ALA A N 1
ATOM 1102 C CA . ALA A 1 134 ? -1.144 -4.601 13.650 1.00 94.19 134 ALA A CA 1
ATOM 1103 C C . ALA A 1 134 ? -0.379 -3.268 13.574 1.00 94.19 134 ALA A C 1
ATOM 1105 O O . ALA A 1 134 ? -0.695 -2.427 12.731 1.00 94.19 134 ALA A O 1
ATOM 1106 N N . PHE A 1 135 ? 0.666 -3.086 14.390 1.00 93.69 135 PHE A N 1
ATOM 1107 C CA . PHE A 1 135 ? 1.532 -1.903 14.314 1.00 93.69 135 PHE A CA 1
ATOM 1108 C C . PHE A 1 135 ? 2.391 -1.887 13.040 1.00 93.69 135 PHE A C 1
ATOM 1110 O O . PHE A 1 135 ? 2.555 -0.837 12.417 1.00 93.69 135 PHE A O 1
ATOM 1117 N N . GLU A 1 136 ? 2.904 -3.036 12.600 1.00 94.19 136 GLU A N 1
ATOM 1118 C CA . GLU A 1 136 ? 3.658 -3.143 11.349 1.00 94.19 136 GLU A CA 1
ATOM 1119 C C . GLU A 1 136 ? 2.793 -2.823 10.128 1.00 94.19 136 GLU A C 1
ATOM 1121 O O . GLU A 1 136 ? 3.281 -2.205 9.184 1.00 94.19 136 GLU A O 1
ATOM 1126 N N . ASN A 1 137 ? 1.510 -3.185 10.133 1.00 94.25 137 ASN A N 1
ATOM 1127 C CA . ASN A 1 137 ? 0.590 -2.815 9.057 1.00 94.25 137 ASN A CA 1
ATOM 1128 C C . ASN A 1 137 ? 0.378 -1.300 8.977 1.00 94.25 137 ASN A C 1
ATOM 1130 O O . ASN A 1 137 ? 0.313 -0.754 7.878 1.00 94.25 137 ASN A O 1
ATOM 1134 N N . ILE A 1 138 ? 0.364 -0.602 10.113 1.00 93.81 138 ILE A N 1
ATOM 1135 C CA . ILE A 1 138 ? 0.327 0.865 10.133 1.00 93.81 138 ILE A CA 1
ATOM 1136 C C . ILE A 1 138 ? 1.603 1.442 9.507 1.00 93.81 138 ILE A C 1
ATOM 1138 O O . ILE A 1 138 ? 1.523 2.331 8.659 1.00 93.81 138 ILE A O 1
ATOM 1142 N N . LEU A 1 139 ? 2.780 0.902 9.849 1.00 94.69 139 LEU A N 1
ATOM 1143 C CA . LEU A 1 139 ? 4.044 1.315 9.226 1.00 94.69 139 LEU A CA 1
ATOM 1144 C C . LEU A 1 139 ? 4.048 1.077 7.711 1.00 94.69 139 LEU A C 1
ATOM 1146 O O . LEU A 1 139 ? 4.485 1.950 6.965 1.00 94.69 139 LEU A O 1
ATOM 1150 N N . LYS A 1 140 ? 3.537 -0.073 7.252 1.00 95.31 140 LYS A N 1
ATOM 1151 C CA . LYS A 1 140 ? 3.408 -0.389 5.820 1.00 95.31 140 LYS A CA 1
ATOM 1152 C C . LYS A 1 140 ? 2.496 0.604 5.108 1.00 95.31 140 LYS A C 1
ATOM 1154 O O . LYS A 1 140 ? 2.869 1.096 4.051 1.00 95.31 140 LYS A O 1
ATOM 1159 N N . ASN A 1 141 ? 1.348 0.943 5.695 1.00 94.12 141 ASN A N 1
ATOM 1160 C CA . ASN A 1 141 ? 0.434 1.925 5.112 1.00 94.12 141 ASN A CA 1
ATOM 1161 C C . ASN A 1 141 ? 1.094 3.304 4.999 1.00 94.12 141 ASN A C 1
ATOM 1163 O O . ASN A 1 141 ? 1.002 3.950 3.962 1.00 94.12 141 ASN A O 1
ATOM 1167 N N . ARG A 1 142 ? 1.819 3.744 6.034 1.00 93.50 142 ARG A N 1
ATOM 1168 C CA . ARG A 1 142 ? 2.554 5.019 5.993 1.00 93.50 142 ARG A CA 1
ATOM 1169 C C . ARG A 1 142 ? 3.653 5.021 4.947 1.00 93.50 142 ARG A C 1
ATOM 1171 O O . ARG A 1 142 ? 3.834 6.029 4.271 1.00 93.50 142 ARG A O 1
ATOM 1178 N N . TRP A 1 143 ? 4.371 3.912 4.816 1.00 95.81 143 TRP A N 1
ATOM 1179 C CA . TRP A 1 143 ? 5.374 3.753 3.774 1.00 95.81 143 TRP A CA 1
ATOM 1180 C C . TRP A 1 143 ? 4.742 3.801 2.381 1.00 95.81 143 TRP A C 1
ATOM 1182 O O . TRP A 1 143 ? 5.239 4.538 1.539 1.00 95.81 143 TRP A O 1
ATOM 1192 N N . ALA A 1 144 ? 3.605 3.133 2.168 1.00 95.38 144 ALA A N 1
AT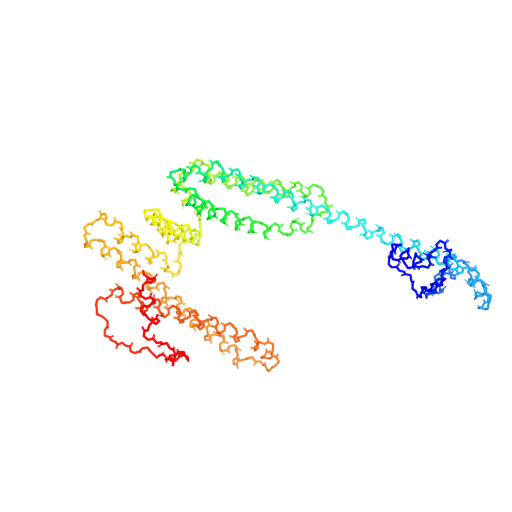OM 1193 C CA . ALA A 1 144 ? 2.859 3.213 0.914 1.00 95.38 144 ALA A CA 1
ATOM 1194 C C . ALA A 1 144 ? 2.459 4.661 0.579 1.00 95.38 144 ALA A C 1
ATOM 1196 O O . ALA A 1 144 ? 2.763 5.142 -0.506 1.00 95.38 144 ALA A O 1
ATOM 1197 N N . PHE A 1 145 ? 1.901 5.408 1.538 1.00 93.81 145 PHE A N 1
ATOM 1198 C CA . PHE A 1 145 ? 1.575 6.824 1.328 1.00 93.81 145 PHE A CA 1
ATOM 1199 C C . PHE A 1 145 ? 2.801 7.706 1.074 1.00 93.81 145 PHE A C 1
ATOM 1201 O O . PHE A 1 145 ? 2.698 8.719 0.384 1.00 93.81 145 PHE A O 1
ATOM 1208 N N . TRP A 1 146 ? 3.949 7.381 1.670 1.00 96.06 146 TRP A N 1
ATOM 1209 C CA . TRP A 1 146 ? 5.189 8.098 1.394 1.00 96.06 146 TRP A CA 1
ATOM 1210 C C . TRP A 1 146 ? 5.685 7.805 -0.025 1.00 96.06 146 TRP A C 1
ATOM 1212 O O . TRP A 1 146 ? 6.033 8.743 -0.737 1.00 96.06 146 TRP A O 1
ATOM 1222 N N . LEU A 1 147 ? 5.645 6.541 -0.458 1.00 95.25 147 LEU A N 1
ATOM 1223 C CA . LEU A 1 147 ? 5.993 6.139 -1.822 1.00 95.25 147 LEU A CA 1
ATOM 1224 C C . LEU A 1 147 ? 5.088 6.806 -2.856 1.00 95.25 147 LEU A C 1
ATOM 1226 O O . LEU A 1 147 ? 5.596 7.343 -3.831 1.00 95.25 147 LEU A O 1
ATOM 1230 N N . ASP A 1 148 ? 3.777 6.860 -2.612 1.00 95.06 148 ASP A N 1
ATOM 1231 C CA . ASP A 1 148 ? 2.835 7.541 -3.508 1.00 95.06 148 ASP A CA 1
ATOM 1232 C C . ASP A 1 148 ? 3.202 9.020 -3.703 1.00 95.06 148 ASP A C 1
ATOM 1234 O O . ASP A 1 148 ? 3.103 9.546 -4.809 1.00 95.06 148 ASP A O 1
ATOM 1238 N N . LYS A 1 149 ? 3.674 9.690 -2.643 1.00 94.25 149 LYS A N 1
ATOM 1239 C CA . LYS A 1 149 ? 4.148 11.083 -2.715 1.00 94.25 149 LYS A CA 1
ATOM 1240 C C . LYS A 1 149 ? 5.506 11.218 -3.397 1.00 94.25 149 LYS A C 1
ATOM 1242 O O . LYS A 1 149 ? 5.766 12.251 -4.000 1.00 94.25 149 LYS A O 1
ATOM 1247 N N . ALA A 1 150 ? 6.372 10.219 -3.256 1.00 93.81 150 ALA A N 1
ATOM 1248 C CA . ALA A 1 150 ? 7.719 10.210 -3.818 1.00 93.81 150 ALA A CA 1
ATOM 1249 C C . ALA A 1 150 ? 7.772 9.664 -5.254 1.00 93.81 150 ALA A C 1
ATOM 1251 O O . ALA A 1 150 ? 8.831 9.702 -5.872 1.00 93.81 150 ALA A O 1
ATOM 1252 N N . LYS A 1 151 ? 6.655 9.161 -5.790 1.00 92.88 151 LYS A N 1
ATOM 1253 C CA . LYS A 1 151 ? 6.601 8.463 -7.076 1.00 92.88 151 LYS A CA 1
ATOM 1254 C C . LYS A 1 151 ? 7.190 9.275 -8.230 1.00 92.88 151 LYS A C 1
ATOM 1256 O O . LYS A 1 151 ? 8.023 8.765 -8.961 1.00 92.88 151 LYS A O 1
ATOM 1261 N N . GLU A 1 152 ? 6.816 10.546 -8.355 1.00 91.25 152 GLU A N 1
ATOM 1262 C CA . GLU A 1 152 ? 7.338 11.408 -9.426 1.00 91.25 152 GLU A CA 1
ATOM 1263 C C . GLU A 1 152 ? 8.855 11.630 -9.309 1.00 91.25 152 GLU A C 1
ATOM 1265 O O . GLU A 1 152 ? 9.566 11.660 -10.310 1.00 91.25 152 GLU A O 1
ATOM 1270 N N . GLU A 1 153 ? 9.374 11.755 -8.085 1.00 91.06 153 GLU A N 1
ATOM 1271 C CA . GLU A 1 153 ? 10.815 11.875 -7.832 1.00 91.06 153 GLU A CA 1
ATOM 1272 C C . GLU A 1 153 ? 11.564 10.574 -8.136 1.00 91.06 153 GLU A C 1
ATOM 1274 O O . GLU A 1 153 ? 12.710 10.636 -8.564 1.00 91.06 153 GLU A O 1
ATOM 1279 N N . ILE A 1 154 ? 10.928 9.417 -7.926 1.00 90.56 154 ILE A N 1
ATOM 1280 C CA . ILE A 1 154 ? 11.467 8.096 -8.275 1.00 90.56 154 ILE A CA 1
ATOM 1281 C C . ILE A 1 154 ? 11.507 7.927 -9.801 1.00 90.56 154 ILE A C 1
ATOM 1283 O O . ILE A 1 154 ? 12.552 7.579 -10.352 1.00 90.56 154 ILE A O 1
ATOM 1287 N N . ASP A 1 155 ? 10.411 8.256 -10.488 1.00 87.88 155 ASP A N 1
ATOM 1288 C CA . ASP A 1 155 ? 10.270 8.122 -11.945 1.00 87.88 155 ASP A CA 1
ATOM 1289 C C . ASP A 1 155 ? 11.239 9.041 -12.723 1.00 87.88 155 ASP A C 1
ATOM 1291 O O . ASP A 1 155 ? 11.554 8.779 -13.884 1.00 87.88 155 ASP A O 1
ATOM 1295 N N . THR A 1 156 ? 11.728 10.120 -12.099 1.00 88.81 156 THR A N 1
ATOM 1296 C CA . THR A 1 156 ? 12.601 11.132 -12.728 1.00 88.81 156 THR A CA 1
ATOM 1297 C C . THR A 1 156 ? 14.082 10.998 -12.363 1.00 88.81 156 THR A C 1
ATOM 1299 O O . THR A 1 156 ? 14.872 11.902 -12.646 1.00 88.81 156 THR A O 1
ATOM 1302 N N . ILE A 1 157 ? 14.495 9.884 -11.744 1.00 89.00 157 ILE A N 1
ATOM 1303 C CA . ILE A 1 157 ? 15.906 9.646 -11.414 1.00 89.00 157 ILE A CA 1
ATOM 1304 C C . ILE A 1 157 ? 16.711 9.394 -12.691 1.00 89.00 157 ILE A C 1
ATOM 1306 O O . ILE A 1 157 ? 16.597 8.358 -13.341 1.00 89.00 157 ILE A O 1
ATOM 1310 N N . GLU A 1 158 ? 17.612 10.321 -12.993 1.00 85.62 158 GLU A N 1
ATOM 1311 C CA . GLU A 1 158 ? 18.549 10.238 -14.117 1.00 85.62 158 GLU A CA 1
ATOM 1312 C C . GLU A 1 158 ? 20.005 10.145 -13.653 1.00 85.62 158 GLU A C 1
ATOM 1314 O O . GLU A 1 158 ? 20.890 9.765 -14.421 1.00 85.62 158 GLU A O 1
ATOM 1319 N N . ASN A 1 159 ? 20.289 10.510 -12.399 1.00 87.50 159 ASN A N 1
ATOM 1320 C CA . ASN A 1 159 ? 21.644 10.516 -11.866 1.00 87.50 159 ASN A CA 1
ATOM 1321 C 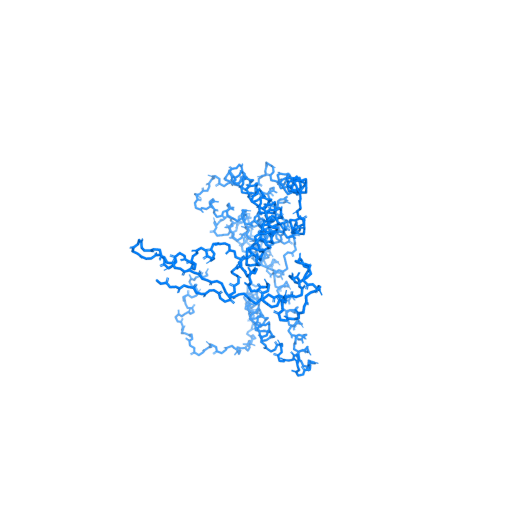C . ASN A 1 159 ? 21.725 10.119 -10.386 1.00 87.50 159 ASN A C 1
ATOM 1323 O O . ASN A 1 159 ? 20.754 10.137 -9.627 1.00 87.50 159 ASN A O 1
ATOM 1327 N N . PHE A 1 160 ? 22.948 9.801 -9.964 1.00 87.62 160 PHE A N 1
ATOM 1328 C CA . PHE A 1 160 ? 23.248 9.363 -8.604 1.00 87.62 160 PHE A CA 1
ATOM 1329 C C . PHE A 1 160 ? 22.930 10.422 -7.533 1.00 87.62 160 PHE A C 1
ATOM 1331 O O . PHE A 1 160 ? 22.540 10.072 -6.422 1.00 87.62 160 PHE A O 1
ATOM 1338 N N . GLN A 1 161 ? 23.046 11.717 -7.847 1.00 90.88 161 GLN A N 1
ATOM 1339 C CA . GLN A 1 161 ? 22.758 12.778 -6.878 1.00 90.88 161 GLN A CA 1
ATOM 1340 C C . GLN A 1 161 ? 21.260 12.867 -6.559 1.00 90.88 161 GLN A C 1
ATOM 1342 O O . GLN A 1 161 ? 20.896 13.040 -5.398 1.00 90.88 161 GLN A O 1
ATOM 1347 N N . GLN A 1 162 ? 20.389 12.719 -7.561 1.00 91.75 162 GLN A N 1
ATOM 1348 C CA . GLN A 1 162 ? 18.937 12.656 -7.360 1.00 91.75 162 GLN A CA 1
ATOM 1349 C C . GLN A 1 162 ? 18.553 11.452 -6.497 1.00 91.75 162 GLN A C 1
ATOM 1351 O O . GLN A 1 162 ? 17.824 11.618 -5.519 1.00 91.75 162 GLN A O 1
ATOM 1356 N N . LYS A 1 163 ? 19.129 10.275 -6.782 1.00 92.69 163 LYS A N 1
ATOM 1357 C CA . LYS A 1 163 ? 18.980 9.075 -5.945 1.00 92.69 163 LYS A CA 1
ATOM 1358 C C . LYS A 1 163 ? 19.385 9.350 -4.492 1.00 92.69 163 LYS A C 1
ATOM 1360 O O . LYS A 1 163 ? 18.606 9.089 -3.579 1.00 92.69 163 LYS A O 1
ATOM 1365 N N . LEU A 1 164 ? 20.564 9.931 -4.254 1.00 93.56 164 LEU A N 1
ATOM 1366 C CA . LEU A 1 164 ? 21.012 10.276 -2.899 1.00 93.56 164 LEU A CA 1
ATOM 1367 C C . LEU A 1 164 ? 20.075 11.265 -2.199 1.00 93.56 164 LEU A C 1
ATOM 1369 O O . LEU A 1 164 ? 19.769 11.094 -1.020 1.00 93.56 164 LEU A O 1
ATOM 1373 N N . ASN A 1 165 ? 19.602 12.289 -2.909 1.00 94.44 165 ASN A N 1
ATOM 1374 C CA . ASN A 1 165 ? 18.670 13.266 -2.354 1.00 94.44 165 ASN A CA 1
ATOM 1375 C C . ASN A 1 165 ? 17.354 12.602 -1.930 1.00 94.44 165 ASN A C 1
ATOM 1377 O O . ASN A 1 165 ? 16.863 12.883 -0.837 1.00 94.44 165 ASN A O 1
ATOM 1381 N N . LEU A 1 166 ? 16.823 11.686 -2.745 1.00 95.56 166 LEU A N 1
ATOM 1382 C CA . LEU A 1 166 ? 15.633 10.901 -2.418 1.00 95.56 166 LEU A CA 1
ATOM 1383 C C . LEU A 1 166 ? 15.849 10.039 -1.165 1.00 95.56 166 LEU A C 1
ATOM 1385 O O . LEU A 1 166 ? 15.008 10.029 -0.267 1.00 95.56 166 LEU A O 1
ATOM 1389 N N . LEU A 1 167 ? 16.990 9.355 -1.065 1.00 95.81 167 LEU A N 1
ATOM 1390 C CA . LEU A 1 167 ? 17.319 8.522 0.096 1.00 95.81 167 LEU A CA 1
ATOM 1391 C C . LEU A 1 167 ? 17.490 9.350 1.375 1.00 95.81 167 LEU A C 1
ATOM 1393 O O . LEU A 1 167 ? 17.000 8.952 2.430 1.00 95.81 167 LEU A O 1
ATOM 1397 N N . ASN A 1 168 ? 18.131 10.516 1.290 1.00 95.44 168 ASN A N 1
ATOM 1398 C CA . ASN A 1 168 ? 18.266 11.441 2.418 1.00 95.44 168 ASN A CA 1
ATOM 1399 C C . ASN A 1 168 ? 16.912 12.036 2.823 1.00 95.44 168 ASN A C 1
ATOM 1401 O O . ASN A 1 168 ? 16.632 12.239 4.008 1.00 95.44 168 ASN A O 1
ATOM 1405 N N . LYS A 1 169 ? 16.038 12.298 1.845 1.00 95.38 169 LYS A N 1
ATOM 1406 C CA . LYS A 1 169 ? 14.657 12.715 2.091 1.00 95.38 169 LYS A CA 1
ATOM 1407 C C . LYS A 1 169 ? 13.876 11.613 2.791 1.00 95.38 169 LYS A C 1
ATOM 1409 O O . LYS A 1 169 ? 13.128 11.919 3.713 1.00 95.38 169 LYS A O 1
ATOM 1414 N N . PHE A 1 170 ? 14.043 10.349 2.409 1.00 96.69 170 PHE A N 1
ATOM 1415 C CA . PHE A 1 170 ? 13.429 9.228 3.121 1.00 96.69 170 PHE A CA 1
ATOM 1416 C C . PHE A 1 170 ? 13.896 9.169 4.580 1.00 96.69 170 PHE A C 1
ATOM 1418 O O . PHE A 1 170 ? 13.066 9.118 5.489 1.00 96.69 170 PHE A O 1
ATOM 1425 N N . ASP A 1 171 ? 15.202 9.272 4.822 1.00 95.00 171 ASP A N 1
ATOM 1426 C CA . ASP A 1 171 ? 15.744 9.236 6.182 1.00 95.00 171 ASP A CA 1
ATOM 1427 C C . ASP A 1 171 ? 15.184 10.388 7.041 1.00 95.00 171 ASP A C 1
ATOM 1429 O O . ASP A 1 171 ? 14.620 10.147 8.107 1.00 95.00 171 ASP A O 1
ATOM 1433 N N . SER A 1 172 ? 15.239 11.625 6.546 1.00 94.06 172 SER A N 1
ATOM 1434 C CA . SER A 1 172 ? 14.807 12.818 7.296 1.00 94.06 172 SER A CA 1
ATOM 1435 C C . SER A 1 172 ? 13.284 12.975 7.415 1.00 94.06 172 SER A C 1
ATOM 1437 O O . SER A 1 172 ? 12.757 13.282 8.483 1.00 94.06 172 SER A O 1
ATOM 1439 N N . SER A 1 173 ? 12.533 12.761 6.331 1.00 92.94 173 SER A N 1
ATOM 1440 C CA . SER A 1 173 ? 11.079 12.995 6.322 1.00 92.94 173 SER A CA 1
ATOM 1441 C C . SER A 1 173 ? 10.269 11.821 6.865 1.00 92.94 173 SER A C 1
ATOM 1443 O O . SER A 1 173 ? 9.181 12.035 7.402 1.00 92.94 173 SER A O 1
ATOM 1445 N N . PHE A 1 174 ? 10.778 10.592 6.733 1.00 94.50 174 PHE A N 1
ATOM 1446 C CA . PHE A 1 174 ? 10.061 9.383 7.123 1.00 94.50 174 PHE A CA 1
ATOM 1447 C C . PHE A 1 174 ? 10.677 8.734 8.361 1.00 94.50 174 PHE A C 1
ATOM 1449 O O . PHE A 1 174 ? 10.008 8.637 9.390 1.00 94.50 174 PHE A O 1
ATOM 1456 N N . ILE A 1 175 ? 11.944 8.311 8.297 1.00 94.44 175 ILE A N 1
ATOM 1457 C CA . ILE A 1 175 ? 12.566 7.544 9.388 1.00 94.44 175 ILE A CA 1
ATOM 1458 C C . ILE A 1 175 ? 12.714 8.395 10.652 1.00 94.44 175 ILE A C 1
ATOM 1460 O O . ILE A 1 175 ? 12.284 7.969 11.723 1.00 94.44 175 ILE A O 1
ATOM 1464 N N . GLU A 1 176 ? 13.299 9.588 10.556 1.00 93.06 176 GLU A N 1
ATOM 1465 C CA . GLU A 1 176 ? 13.502 10.473 11.709 1.00 93.06 176 GLU A CA 1
ATOM 1466 C C . GLU A 1 176 ? 12.172 10.904 12.328 1.00 93.06 176 GLU A C 1
ATOM 1468 O O . GLU A 1 176 ? 12.017 10.839 13.548 1.00 93.06 176 GLU A O 1
ATOM 1473 N N . ASN A 1 177 ? 11.187 11.259 11.497 1.00 91.50 177 ASN A N 1
ATOM 1474 C CA . ASN A 1 177 ? 9.847 11.605 11.961 1.00 91.50 177 ASN A CA 1
ATOM 1475 C C . ASN A 1 177 ? 9.217 10.452 12.760 1.00 91.50 177 ASN A C 1
ATOM 1477 O O . ASN A 1 177 ? 8.787 10.642 13.898 1.00 91.50 177 ASN A O 1
ATOM 1481 N N . LEU A 1 178 ? 9.224 9.232 12.213 1.00 92.00 178 LEU A N 1
ATOM 1482 C CA . LEU A 1 178 ? 8.654 8.077 12.904 1.00 92.00 178 LEU A CA 1
ATOM 1483 C C . LEU A 1 178 ? 9.451 7.695 14.154 1.00 92.00 178 LEU A C 1
ATOM 1485 O O . LEU A 1 178 ? 8.847 7.362 15.171 1.00 92.00 178 LEU A O 1
ATOM 1489 N N . ASN A 1 179 ? 10.780 7.792 14.126 1.00 89.94 179 ASN A N 1
ATOM 1490 C CA . ASN A 1 179 ? 11.609 7.574 15.311 1.00 89.94 179 ASN A CA 1
ATOM 1491 C C . ASN A 1 179 ? 11.243 8.538 16.443 1.00 89.94 179 ASN A C 1
ATOM 1493 O O . ASN A 1 179 ? 11.113 8.103 17.586 1.00 89.94 179 ASN A O 1
ATOM 1497 N N . GLN A 1 180 ? 11.015 9.819 16.143 1.00 88.44 180 GLN A N 1
ATOM 1498 C CA . GLN A 1 180 ? 10.586 10.802 17.144 1.00 88.44 180 GLN A CA 1
ATOM 1499 C C . GLN A 1 180 ? 9.227 10.446 17.759 1.00 88.44 180 GLN A C 1
ATOM 1501 O O . GLN A 1 180 ? 9.044 10.590 18.969 1.00 88.44 180 GLN A O 1
ATOM 1506 N N . LEU A 1 181 ? 8.285 9.945 16.953 1.00 87.75 181 LEU A N 1
ATOM 1507 C CA . LEU A 1 181 ? 6.965 9.525 17.434 1.00 87.75 181 LEU A CA 1
ATOM 1508 C C . LEU A 1 181 ? 7.011 8.242 18.274 1.00 87.75 181 LEU A C 1
ATOM 1510 O O . LEU A 1 181 ? 6.150 8.050 19.132 1.00 87.75 181 LEU A O 1
ATOM 1514 N N . LEU A 1 182 ? 7.986 7.367 18.021 1.00 87.25 182 LEU A N 1
ATOM 1515 C CA . LEU A 1 182 ? 8.088 6.042 18.634 1.00 87.25 182 LEU A CA 1
ATOM 1516 C C . LEU A 1 182 ? 9.029 5.995 19.850 1.00 87.25 182 LEU A C 1
ATOM 1518 O O . LEU A 1 182 ? 8.897 5.105 20.692 1.00 87.25 182 LEU A O 1
ATOM 1522 N N . HIS A 1 183 ? 9.950 6.949 19.992 1.00 79.25 183 HIS A N 1
ATOM 1523 C CA . HIS A 1 183 ? 10.993 6.937 21.021 1.00 79.25 183 HIS A CA 1
ATOM 1524 C C . HIS A 1 183 ? 10.442 6.795 22.456 1.00 79.25 183 HIS A C 1
ATOM 1526 O O . HIS A 1 183 ? 9.646 7.619 22.909 1.00 79.25 183 HIS A O 1
ATOM 1532 N N . ASN A 1 184 ? 10.898 5.761 23.182 1.00 66.94 184 ASN A N 1
ATOM 1533 C CA . ASN A 1 184 ? 10.526 5.437 24.573 1.00 66.94 184 ASN A CA 1
ATOM 1534 C C . ASN A 1 184 ? 9.013 5.435 24.850 1.00 66.94 184 ASN A C 1
ATOM 1536 O O . ASN A 1 184 ? 8.564 5.871 25.910 1.00 66.94 184 ASN A O 1
ATOM 1540 N N . SER A 1 185 ? 8.217 4.970 23.889 1.00 77.88 185 SER A N 1
ATOM 1541 C CA . SER A 1 185 ? 6.763 5.073 23.980 1.00 77.88 185 SER A CA 1
ATOM 1542 C C . SER A 1 185 ? 6.146 3.896 24.730 1.00 77.88 185 SER A C 1
ATOM 1544 O O . SER A 1 185 ? 6.302 2.744 24.330 1.00 77.88 185 SER A O 1
ATOM 1546 N N . SER A 1 186 ? 5.379 4.175 25.785 1.00 88.00 186 SER A N 1
ATOM 1547 C CA . SER A 1 186 ? 4.407 3.211 26.310 1.00 88.00 186 SER A CA 1
ATOM 1548 C C . SER A 1 186 ? 3.264 3.001 25.309 1.00 88.00 186 SER A C 1
ATOM 1550 O O . SER A 1 186 ? 3.092 3.781 24.372 1.00 88.00 186 SER A O 1
ATOM 1552 N N . PHE A 1 187 ? 2.403 2.002 25.530 1.00 87.12 187 PHE A N 1
ATOM 1553 C CA . PHE A 1 187 ? 1.221 1.798 24.680 1.00 87.12 187 PHE A CA 1
ATOM 1554 C C . PHE A 1 187 ? 0.350 3.063 24.576 1.00 87.12 187 PHE A C 1
ATOM 1556 O O . PHE A 1 187 ? -0.134 3.414 23.504 1.00 87.12 187 PHE A O 1
ATOM 1563 N N . LYS A 1 188 ? 0.192 3.794 25.686 1.00 87.12 188 LYS A N 1
ATOM 1564 C CA . LYS A 1 188 ? -0.585 5.038 25.719 1.00 87.12 188 LYS A CA 1
ATOM 1565 C C . LYS A 1 188 ? 0.103 6.169 24.946 1.00 87.12 188 LYS A C 1
ATOM 1567 O O . LYS A 1 188 ? -0.578 6.962 24.294 1.00 87.12 188 LYS A O 1
ATOM 1572 N N . ASP A 1 189 ? 1.431 6.233 24.991 1.00 87.19 189 ASP A N 1
ATOM 1573 C CA . ASP A 1 189 ? 2.200 7.193 24.192 1.00 87.19 189 ASP A CA 1
ATOM 1574 C C . ASP A 1 189 ? 2.073 6.881 22.699 1.00 87.19 189 ASP A C 1
ATOM 1576 O O . ASP A 1 189 ? 1.790 7.782 21.913 1.00 87.19 189 ASP A O 1
ATOM 1580 N N . LEU A 1 190 ? 2.154 5.603 22.314 1.00 88.31 190 LEU A N 1
ATOM 1581 C CA . LEU A 1 190 ? 1.923 5.178 20.931 1.00 88.31 190 LEU A CA 1
ATOM 1582 C C . LEU A 1 190 ? 0.523 5.569 20.452 1.00 88.31 190 LEU A C 1
ATOM 1584 O O . LEU A 1 190 ? 0.389 6.146 19.378 1.00 88.31 190 LEU A O 1
ATOM 1588 N N . LEU A 1 191 ? -0.516 5.334 21.256 1.00 86.12 191 LEU A N 1
ATOM 1589 C CA . LEU A 1 191 ? -1.887 5.717 20.903 1.00 86.12 191 LEU A CA 1
ATOM 1590 C C . LEU A 1 191 ? -2.106 7.228 20.757 1.00 86.12 191 LEU A C 1
ATOM 1592 O O . LEU A 1 191 ? -3.098 7.625 20.162 1.00 86.12 191 LEU A O 1
ATOM 1596 N N . SER A 1 192 ? -1.254 8.063 21.353 1.00 84.75 192 SER A N 1
ATOM 1597 C CA . SER A 1 192 ? -1.432 9.521 21.343 1.00 84.75 192 SER A CA 1
ATOM 1598 C C . SER A 1 192 ? -0.530 10.239 20.348 1.00 84.75 192 SER A C 1
ATOM 1600 O O . SER A 1 192 ? -0.933 11.268 19.811 1.00 84.75 192 SER A O 1
ATOM 1602 N N . LYS A 1 193 ? 0.681 9.722 20.122 1.00 87.38 193 LYS A N 1
ATOM 1603 C CA . LYS A 1 193 ? 1.696 10.329 19.253 1.00 87.38 193 LYS A CA 1
ATOM 1604 C C . LYS A 1 193 ? 1.802 9.614 17.918 1.00 87.38 193 LYS A C 1
ATOM 1606 O O . LYS A 1 193 ? 1.858 10.258 16.877 1.00 87.38 193 LYS A O 1
ATOM 1611 N N . PHE A 1 194 ? 1.877 8.284 17.958 1.00 88.56 194 PHE A N 1
ATOM 1612 C CA . PHE A 1 194 ? 2.092 7.487 16.761 1.00 88.56 194 PHE A CA 1
ATOM 1613 C C . PHE A 1 194 ? 0.783 7.294 16.007 1.00 88.56 194 PHE A C 1
ATOM 1615 O O . PHE A 1 194 ? 0.740 7.641 14.835 1.00 88.56 194 PHE A O 1
ATOM 1622 N N . ILE A 1 195 ? -0.270 6.806 16.660 1.00 89.31 195 ILE A N 1
ATOM 1623 C CA . ILE A 1 195 ? -1.600 6.637 16.063 1.00 89.31 195 ILE A CA 1
ATOM 1624 C C . ILE A 1 195 ? -2.251 8.005 15.886 1.00 89.31 195 ILE A C 1
ATOM 1626 O O . ILE A 1 195 ? -2.363 8.754 16.852 1.00 89.31 195 ILE A O 1
ATOM 1630 N N . ASN A 1 196 ? -2.665 8.337 14.665 1.00 88.38 196 ASN A N 1
ATOM 1631 C CA . ASN A 1 196 ? -3.224 9.660 14.364 1.00 88.38 196 ASN A CA 1
ATOM 1632 C C . ASN A 1 196 ? -4.416 9.644 13.396 1.00 88.38 196 ASN A C 1
ATOM 1634 O O . ASN A 1 196 ? -4.904 10.710 13.029 1.00 88.38 196 ASN A O 1
ATOM 1638 N N . GLN A 1 197 ? -4.885 8.460 13.000 1.00 90.94 197 GLN A N 1
ATOM 1639 C CA . GLN A 1 197 ? -6.094 8.278 12.197 1.00 90.94 197 GLN A CA 1
ATOM 1640 C C . GLN A 1 197 ? -7.115 7.398 12.936 1.00 90.94 197 GLN A C 1
ATOM 1642 O O . GLN A 1 197 ? -6.723 6.488 13.684 1.00 90.94 197 GLN A O 1
ATOM 1647 N N . PRO A 1 198 ? -8.426 7.614 12.728 1.00 91.56 198 PRO A N 1
ATOM 1648 C CA . PRO A 1 198 ? -9.462 6.818 13.380 1.00 91.56 198 PRO A CA 1
ATOM 1649 C C . PRO A 1 198 ? -9.415 5.336 12.974 1.00 91.56 198 PRO A C 1
ATOM 1651 O O . PRO A 1 198 ? -9.674 4.458 13.805 1.00 91.56 198 PRO A O 1
ATOM 1654 N N . GLU A 1 199 ? -9.028 5.019 11.737 1.00 91.44 199 GLU A N 1
ATOM 1655 C CA . GLU A 1 199 ? -8.919 3.646 11.229 1.00 91.44 199 GLU A CA 1
ATOM 1656 C C . GLU A 1 199 ? -7.774 2.883 11.897 1.00 91.44 199 GLU A C 1
ATOM 1658 O O . GLU A 1 199 ? -7.941 1.716 12.259 1.00 91.44 199 GLU A O 1
ATOM 1663 N N . GLU A 1 200 ? -6.632 3.545 12.106 1.00 93.81 200 GLU A N 1
ATOM 1664 C CA . GLU A 1 200 ? -5.477 2.984 12.814 1.00 93.81 200 GLU A CA 1
ATOM 1665 C C . GLU A 1 200 ? -5.864 2.632 14.258 1.00 93.81 200 GLU A C 1
ATOM 1667 O O . GLU A 1 200 ? -5.660 1.502 14.710 1.00 93.81 200 GLU A O 1
ATOM 1672 N N . ALA A 1 201 ? -6.503 3.572 14.963 1.00 93.50 201 ALA A N 1
ATOM 1673 C CA . ALA A 1 201 ? -6.962 3.371 16.334 1.00 93.50 201 ALA A CA 1
ATOM 1674 C C . ALA A 1 201 ? -7.990 2.230 16.421 1.00 93.50 201 ALA A C 1
ATOM 1676 O O . ALA A 1 201 ? -7.895 1.354 17.283 1.00 93.50 201 ALA A O 1
ATOM 1677 N N . THR A 1 202 ? -8.932 2.185 15.479 1.00 92.75 202 THR A N 1
ATOM 1678 C CA . THR A 1 202 ? -9.956 1.138 15.396 1.00 92.75 202 THR A CA 1
ATOM 1679 C C . THR A 1 202 ? -9.349 -0.234 15.107 1.00 92.75 202 THR A C 1
ATOM 1681 O O . THR A 1 202 ? -9.790 -1.235 15.679 1.00 92.75 202 THR A O 1
ATOM 1684 N N . HIS A 1 203 ? -8.338 -0.310 14.238 1.00 93.00 203 HIS A N 1
ATOM 1685 C CA . HIS A 1 203 ? -7.644 -1.555 13.915 1.00 93.00 203 HIS A CA 1
ATOM 1686 C C . HIS A 1 203 ? -6.942 -2.139 15.146 1.00 93.00 203 HIS A C 1
ATOM 1688 O O . HIS A 1 203 ? -7.191 -3.297 15.488 1.00 93.00 203 HIS A O 1
ATOM 1694 N N . ILE A 1 204 ? -6.161 -1.326 15.867 1.00 94.31 204 ILE A N 1
ATOM 1695 C CA . ILE A 1 204 ? -5.516 -1.752 17.121 1.00 94.31 204 ILE A CA 1
ATOM 1696 C C . ILE A 1 204 ? -6.571 -2.140 18.164 1.00 94.31 204 ILE A C 1
ATOM 1698 O O . ILE A 1 204 ? -6.450 -3.186 18.799 1.00 94.31 204 ILE A O 1
ATOM 1702 N N . GLY A 1 205 ? -7.656 -1.368 18.286 1.00 93.62 205 GLY A N 1
ATOM 1703 C CA . GLY A 1 205 ? -8.754 -1.669 19.208 1.00 93.62 205 GLY A CA 1
ATOM 1704 C C . GLY A 1 205 ? -9.404 -3.033 18.952 1.00 93.62 205 GLY A C 1
ATOM 1705 O O . GLY A 1 205 ? -9.676 -3.771 19.899 1.00 93.62 205 GLY A O 1
ATOM 1706 N N . LYS A 1 206 ? -9.597 -3.419 17.684 1.00 93.25 206 LYS A N 1
ATOM 1707 C CA . LYS A 1 206 ? -10.102 -4.754 17.308 1.00 93.25 206 LYS A CA 1
ATOM 1708 C C . LYS A 1 206 ? -9.140 -5.870 17.716 1.00 93.25 206 LYS A C 1
ATOM 1710 O O . LYS A 1 206 ? -9.592 -6.903 18.206 1.00 93.25 206 LYS A O 1
ATOM 1715 N N . VAL A 1 207 ? -7.833 -5.659 17.559 1.00 94.06 207 VAL A N 1
ATOM 1716 C CA . VAL A 1 207 ? -6.815 -6.626 17.999 1.00 94.06 207 VAL A CA 1
ATOM 1717 C C . VAL A 1 207 ? -6.834 -6.760 19.521 1.00 94.06 207 VAL A C 1
ATOM 1719 O O . VAL A 1 207 ? -6.930 -7.880 20.021 1.00 94.06 207 VAL A O 1
ATOM 1722 N N . CYS A 1 208 ? -6.881 -5.645 20.257 1.00 93.25 208 CYS A N 1
ATOM 1723 C CA . CYS A 1 208 ? -7.047 -5.658 21.712 1.00 93.25 208 CYS A CA 1
ATOM 1724 C C . CYS A 1 208 ? -8.294 -6.444 22.146 1.00 93.25 208 CYS A C 1
ATOM 1726 O O . CYS A 1 208 ? -8.209 -7.247 23.069 1.00 93.25 208 CYS A O 1
ATOM 1728 N N . LEU A 1 209 ? -9.440 -6.256 21.479 1.00 91.56 209 LEU A N 1
ATOM 1729 C CA . LEU A 1 209 ? -10.656 -7.027 21.767 1.00 91.56 209 LEU A CA 1
ATOM 1730 C C . LEU A 1 209 ? -10.461 -8.527 21.531 1.00 91.56 209 LEU A C 1
ATOM 1732 O O . LEU A 1 209 ? -10.877 -9.327 22.365 1.00 91.56 209 LEU A O 1
ATOM 1736 N N . SER A 1 210 ? -9.818 -8.906 20.423 1.00 92.00 210 SER A N 1
ATOM 1737 C CA . SER A 1 210 ? -9.573 -10.316 20.094 1.00 92.00 210 SER A CA 1
ATOM 1738 C C . SER A 1 210 ? -8.651 -11.021 21.094 1.00 92.00 210 SER A C 1
ATOM 1740 O O . SER A 1 210 ? -8.775 -12.225 21.294 1.00 92.00 210 SER A O 1
ATOM 1742 N N . GLU A 1 211 ? -7.782 -10.258 21.760 1.00 91.25 211 GLU A N 1
ATOM 1743 C CA . GLU A 1 211 ? -6.868 -10.736 22.802 1.00 91.25 211 GLU A CA 1
ATOM 1744 C C . GLU A 1 211 ? -7.405 -10.503 24.223 1.00 91.25 211 GLU A C 1
ATOM 1746 O O . GLU A 1 211 ? -6.676 -10.661 25.197 1.00 91.25 211 GLU A O 1
ATOM 1751 N N . ASN A 1 212 ? -8.685 -10.133 24.362 1.00 87.44 212 ASN A N 1
ATOM 1752 C CA . ASN A 1 212 ? -9.347 -9.853 25.641 1.00 87.44 212 ASN A CA 1
ATOM 1753 C C . ASN A 1 212 ? -8.691 -8.720 26.469 1.00 87.44 212 ASN A C 1
ATOM 1755 O O . ASN A 1 212 ? -8.912 -8.591 27.675 1.00 87.44 212 ASN A O 1
ATOM 1759 N N . GLU A 1 213 ? -7.934 -7.835 25.821 1.00 90.88 213 GLU A N 1
ATOM 1760 C CA . GLU A 1 213 ? -7.303 -6.656 26.421 1.00 90.88 213 GLU A CA 1
ATOM 1761 C C . GLU A 1 213 ? -8.280 -5.475 26.463 1.00 90.88 213 GLU A C 1
ATOM 1763 O O . GLU A 1 213 ? -8.081 -4.422 25.849 1.00 90.88 213 GLU A O 1
ATOM 1768 N N . ILE A 1 214 ? -9.381 -5.643 27.201 1.00 90.38 214 ILE A N 1
ATOM 1769 C CA . ILE A 1 214 ? -10.527 -4.716 27.174 1.00 90.38 214 ILE A CA 1
ATOM 1770 C C . ILE A 1 214 ? -10.143 -3.289 27.603 1.00 90.38 214 ILE A C 1
ATOM 1772 O O . ILE A 1 214 ? -10.669 -2.310 27.072 1.00 90.38 214 ILE A O 1
ATOM 1776 N N . SER A 1 215 ? -9.201 -3.141 28.542 1.00 91.75 215 SER A N 1
ATOM 1777 C CA . SER A 1 215 ? -8.734 -1.814 28.978 1.00 91.75 215 SER A CA 1
ATOM 1778 C C . SER A 1 215 ? -7.963 -1.082 27.877 1.00 91.75 215 SER A C 1
ATOM 1780 O O . SER A 1 215 ? -8.132 0.127 27.724 1.00 91.75 215 SER A O 1
ATOM 1782 N N . MET A 1 216 ? -7.149 -1.800 27.097 1.00 92.00 216 MET A N 1
ATOM 1783 C CA . MET A 1 216 ? -6.424 -1.230 25.957 1.00 92.00 216 MET A CA 1
ATOM 1784 C C . MET A 1 216 ? -7.382 -0.932 24.805 1.00 92.00 216 MET A C 1
ATOM 1786 O O . MET A 1 216 ? -7.358 0.172 24.269 1.00 92.00 216 MET A O 1
ATOM 1790 N N . ALA A 1 217 ? -8.296 -1.863 24.507 1.00 93.50 217 ALA A N 1
ATOM 1791 C CA . ALA A 1 217 ? -9.330 -1.687 23.490 1.00 93.50 217 ALA A CA 1
ATOM 1792 C C . ALA A 1 217 ? -10.161 -0.424 23.743 1.00 93.50 217 ALA A C 1
ATOM 1794 O O . ALA A 1 217 ? -10.396 0.367 22.833 1.00 93.50 217 ALA A O 1
ATOM 1795 N N . LYS A 1 218 ? -10.556 -0.195 25.003 1.00 93.81 218 LYS A N 1
ATOM 1796 C CA . LYS A 1 218 ? -11.249 1.026 25.421 1.00 93.81 218 LYS A CA 1
ATOM 1797 C C . LYS A 1 218 ? -10.477 2.289 25.020 1.00 93.81 218 LYS A C 1
ATOM 1799 O O . LYS A 1 218 ? -11.070 3.176 24.418 1.00 93.81 218 LYS A O 1
ATOM 1804 N N . LEU A 1 219 ? -9.181 2.359 25.339 1.00 94.06 219 LEU A N 1
ATOM 1805 C CA . LEU A 1 219 ? -8.342 3.520 25.014 1.00 94.06 219 LEU A CA 1
ATOM 1806 C C . LEU A 1 219 ? -8.234 3.739 23.501 1.00 94.06 219 LEU A C 1
ATOM 1808 O O . LEU A 1 219 ? -8.296 4.877 23.043 1.00 94.06 219 LEU A O 1
ATOM 1812 N N . CYS A 1 220 ? -8.113 2.659 22.726 1.00 94.00 220 CYS A N 1
ATOM 1813 C CA . CYS A 1 220 ? -8.083 2.724 21.268 1.00 94.00 220 CYS A CA 1
ATOM 1814 C C . CYS A 1 220 ? -9.366 3.330 20.692 1.00 94.00 220 CYS A C 1
ATOM 1816 O O . CYS A 1 220 ? -9.292 4.223 19.856 1.00 94.00 220 CYS A O 1
ATOM 1818 N N . PHE A 1 221 ? -10.541 2.893 21.153 1.00 94.25 221 PHE A N 1
ATOM 1819 C CA . PHE A 1 221 ? -11.809 3.427 20.647 1.00 94.25 221 PHE A CA 1
ATOM 1820 C C . PHE A 1 221 ? -12.092 4.850 21.131 1.00 94.25 221 PHE A C 1
ATOM 1822 O O . PHE A 1 221 ? -12.636 5.642 20.370 1.00 94.25 221 PHE A O 1
ATOM 1829 N N . GLU A 1 222 ? -11.668 5.215 22.346 1.00 93.62 222 GLU A N 1
ATOM 1830 C CA . GLU A 1 222 ? -11.694 6.615 22.796 1.00 93.62 222 GLU A CA 1
ATOM 1831 C C . GLU A 1 222 ? -10.863 7.507 21.863 1.00 93.62 222 GLU A C 1
ATOM 1833 O O . GLU A 1 222 ? -11.327 8.574 21.463 1.00 93.62 222 GLU A O 1
ATOM 1838 N N . LYS A 1 223 ? -9.681 7.038 21.442 1.00 92.69 223 LYS A N 1
ATOM 1839 C CA . LYS A 1 223 ? -8.853 7.743 20.457 1.00 92.69 223 LYS A CA 1
ATOM 1840 C C . LYS A 1 223 ? -9.453 7.759 19.055 1.00 92.69 223 LYS A C 1
ATOM 1842 O O . LYS A 1 223 ? -9.413 8.798 18.410 1.00 92.69 223 LYS A O 1
ATOM 1847 N N . GLY A 1 224 ? -10.071 6.668 18.606 1.00 92.50 224 GLY A N 1
ATOM 1848 C CA . GLY A 1 224 ? -10.803 6.643 17.336 1.00 92.50 224 GLY A CA 1
ATOM 1849 C C . GLY A 1 224 ? -11.905 7.705 17.275 1.00 92.50 224 GLY A C 1
ATOM 1850 O O . GLY A 1 224 ? -12.032 8.406 16.276 1.00 92.50 224 GLY A O 1
ATOM 1851 N N . ILE A 1 225 ? -12.646 7.890 18.373 1.00 92.19 225 ILE A N 1
ATOM 1852 C CA . ILE A 1 225 ? -13.668 8.942 18.493 1.00 92.19 225 ILE A CA 1
ATOM 1853 C C . ILE A 1 225 ? -13.029 10.337 18.489 1.00 92.19 225 ILE A C 1
ATOM 1855 O O . ILE A 1 225 ? -13.524 11.226 17.801 1.00 92.19 225 ILE A O 1
ATOM 1859 N N . GLU A 1 226 ? -11.928 10.538 19.220 1.00 92.31 226 GLU A N 1
ATOM 1860 C CA . GLU A 1 226 ? -11.194 11.815 19.250 1.00 92.31 226 GLU A CA 1
ATOM 1861 C C . GLU A 1 226 ? -10.679 12.225 17.862 1.00 92.31 226 GLU A C 1
ATOM 1863 O O . GLU A 1 226 ? -10.768 13.395 17.499 1.00 92.31 226 GLU A O 1
ATOM 1868 N N . TYR A 1 227 ? -10.211 11.262 17.063 1.00 90.06 227 TYR A N 1
ATOM 1869 C CA . TYR A 1 227 ? -9.781 11.483 15.677 1.00 90.06 227 TYR A CA 1
ATOM 1870 C C . TYR A 1 227 ? -10.940 11.586 14.674 1.00 90.06 227 TYR A C 1
ATOM 1872 O O . TYR A 1 227 ? -10.698 11.758 13.482 1.00 90.06 227 TYR A O 1
ATOM 1880 N N . GLY A 1 228 ? -12.190 11.526 15.140 1.00 86.81 228 GLY A N 1
ATOM 1881 C CA . GLY A 1 228 ? -13.369 11.783 14.320 1.00 86.81 228 GLY A CA 1
ATOM 1882 C C . GLY A 1 228 ? -13.908 10.563 13.578 1.00 86.81 228 GLY A C 1
ATOM 1883 O O . GLY A 1 228 ? -14.330 10.704 12.434 1.00 86.81 228 GLY A O 1
ATOM 1884 N N . ASP A 1 229 ? -13.926 9.376 14.197 1.00 85.12 229 ASP A N 1
ATOM 1885 C CA . ASP A 1 229 ? -14.578 8.192 13.619 1.00 85.12 229 ASP A CA 1
ATOM 1886 C C . ASP A 1 229 ? -16.047 8.461 13.241 1.00 85.12 229 ASP A C 1
ATOM 1888 O O . ASP A 1 229 ? -16.940 8.569 14.086 1.00 85.12 229 ASP A O 1
ATOM 1892 N N . ILE A 1 230 ? -16.303 8.505 11.935 1.00 78.50 230 ILE A N 1
ATOM 1893 C CA . ILE A 1 230 ? -17.627 8.756 11.358 1.00 78.50 230 ILE A CA 1
ATOM 1894 C C . ILE A 1 230 ? -18.466 7.470 11.340 1.00 78.50 230 ILE A C 1
ATOM 1896 O O . ILE A 1 230 ? -19.692 7.535 11.310 1.00 78.50 230 ILE A O 1
ATOM 1900 N N . SER A 1 231 ? -17.844 6.286 11.390 1.00 81.94 231 SER A N 1
ATOM 1901 C CA . SER A 1 231 ? -18.534 4.999 11.216 1.00 81.94 231 SER A CA 1
ATOM 1902 C C . SER A 1 231 ? -19.495 4.651 12.355 1.00 81.94 231 SER A C 1
ATOM 1904 O O . SER A 1 231 ? -20.344 3.773 12.206 1.00 81.94 231 SER A O 1
ATOM 1906 N N . GLY A 1 232 ? -19.340 5.297 13.514 1.00 82.38 232 GLY A N 1
ATOM 1907 C CA . GLY A 1 232 ? -20.034 4.937 14.748 1.00 82.38 232 GLY A CA 1
ATOM 1908 C C . GLY A 1 232 ? -19.519 3.641 15.382 1.00 82.38 232 GLY A C 1
ATOM 1909 O O . GLY A 1 232 ? -19.912 3.325 16.505 1.00 82.38 232 GLY A O 1
ATOM 1910 N N . PHE A 1 233 ? -18.616 2.903 14.726 1.00 88.06 233 PHE A N 1
ATOM 1911 C CA . PHE A 1 233 ? -18.082 1.641 15.234 1.00 88.06 233 PHE A CA 1
ATOM 1912 C C . PHE A 1 233 ? -17.321 1.835 16.545 1.00 88.06 233 PHE A C 1
ATOM 1914 O O . PHE A 1 233 ? -17.518 1.055 17.479 1.00 88.06 233 PHE A O 1
ATOM 1921 N N . SER A 1 234 ? -16.500 2.884 16.653 1.00 90.56 234 SER A N 1
ATOM 1922 C CA . SER A 1 234 ? -15.740 3.157 17.877 1.00 90.56 234 SER A CA 1
ATOM 1923 C C . SER A 1 234 ? -16.664 3.399 19.065 1.00 90.56 234 SER A C 1
ATOM 1925 O O . SER A 1 234 ? -16.395 2.900 20.152 1.00 90.56 234 SER A O 1
ATOM 1927 N N . HIS A 1 235 ? -17.807 4.061 18.863 1.00 88.38 235 HIS A N 1
ATOM 1928 C CA . HIS A 1 235 ? -18.818 4.237 19.908 1.00 88.38 235 HIS A CA 1
ATOM 1929 C C . HIS A 1 235 ? -19.460 2.907 20.341 1.00 88.38 235 HIS A C 1
ATOM 1931 O O . HIS A 1 235 ? -19.624 2.662 21.538 1.00 88.38 235 HIS A O 1
ATOM 1937 N N . ILE A 1 236 ? -19.782 2.013 19.398 1.00 88.62 236 ILE A N 1
ATOM 1938 C CA . ILE A 1 236 ? -20.328 0.676 19.708 1.00 88.62 236 ILE A CA 1
ATOM 1939 C C . ILE A 1 236 ? -19.311 -0.141 20.508 1.00 88.62 236 ILE A C 1
ATOM 1941 O O . ILE A 1 236 ? -19.629 -0.699 21.561 1.00 88.62 236 ILE A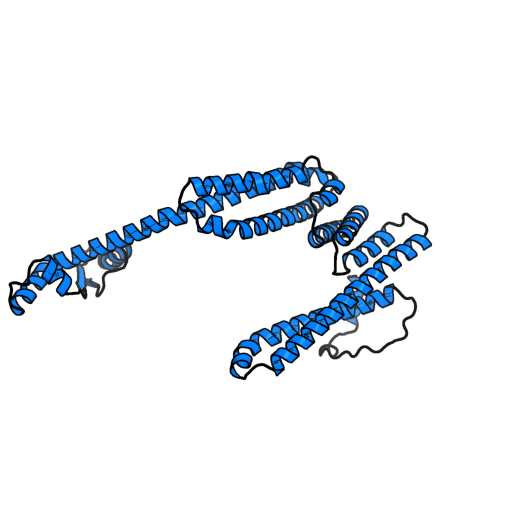 O 1
ATOM 1945 N N . ALA A 1 237 ? -18.075 -0.195 20.021 1.00 89.62 237 ALA A N 1
ATOM 1946 C CA . ALA A 1 237 ? -17.013 -0.970 20.638 1.00 89.62 237 ALA A CA 1
ATOM 1947 C C . ALA A 1 237 ? -16.609 -0.392 22.007 1.00 89.62 237 ALA A C 1
ATOM 1949 O O . ALA A 1 237 ? -16.370 -1.142 22.953 1.00 89.62 237 ALA A O 1
ATOM 1950 N N . LEU A 1 238 ? -16.636 0.935 22.166 1.00 90.12 238 LEU A N 1
ATOM 1951 C CA . LEU A 1 238 ? -16.447 1.597 23.455 1.00 90.12 238 LEU A CA 1
ATOM 1952 C C . LEU A 1 238 ? -17.563 1.242 24.447 1.00 90.12 238 LEU A C 1
ATOM 1954 O O . LEU A 1 238 ? -17.268 0.925 25.602 1.00 90.12 238 LEU A O 1
ATOM 1958 N N . ALA A 1 239 ? -18.829 1.238 24.014 1.00 87.25 239 ALA A N 1
ATOM 1959 C CA . ALA A 1 239 ? -19.952 0.820 24.854 1.00 87.25 239 ALA A CA 1
ATOM 1960 C C . ALA A 1 239 ? -19.766 -0.620 25.361 1.00 87.25 239 ALA A C 1
ATOM 1962 O O . ALA A 1 239 ? -19.941 -0.880 26.555 1.00 87.25 239 ALA A O 1
ATOM 1963 N N . TYR A 1 240 ? -19.342 -1.529 24.478 1.00 88.00 240 TYR A N 1
ATOM 1964 C CA . TYR A 1 240 ? -18.998 -2.907 24.831 1.00 88.00 240 TYR A CA 1
ATOM 1965 C C . TYR A 1 240 ? -17.869 -2.972 25.873 1.00 88.00 240 TYR A C 1
ATOM 1967 O O . TYR A 1 240 ? -18.012 -3.636 26.906 1.00 88.00 240 TYR A O 1
ATOM 1975 N N . CYS A 1 241 ? -16.776 -2.231 25.666 1.00 87.69 241 CYS A N 1
ATOM 1976 C CA . CYS A 1 241 ? -15.664 -2.175 26.617 1.00 87.69 241 CYS A CA 1
ATOM 1977 C C . CYS A 1 241 ? -16.098 -1.653 27.997 1.00 87.69 241 CYS A C 1
ATOM 1979 O O . CYS A 1 241 ? -15.692 -2.200 29.023 1.00 87.69 241 CYS A O 1
ATOM 1981 N N . ILE A 1 242 ? -16.941 -0.615 28.042 1.00 85.69 242 ILE A N 1
ATOM 1982 C CA . ILE A 1 242 ? -17.454 -0.025 29.291 1.00 85.69 242 ILE A CA 1
ATOM 1983 C C . ILE A 1 242 ? -18.283 -1.041 30.084 1.00 85.69 242 ILE A C 1
ATOM 1985 O O . ILE A 1 242 ? -18.090 -1.168 31.295 1.00 85.69 242 ILE A O 1
ATOM 1989 N N . ILE A 1 243 ? -19.177 -1.774 29.414 1.00 83.94 243 ILE A N 1
ATOM 1990 C CA . ILE A 1 243 ? -20.014 -2.808 30.046 1.00 83.94 243 ILE A CA 1
ATOM 1991 C C . ILE A 1 243 ? -19.138 -3.936 30.599 1.00 83.94 243 ILE A C 1
ATOM 1993 O O . ILE A 1 243 ? -19.329 -4.381 31.733 1.00 83.94 243 ILE A O 1
ATOM 1997 N N . THR A 1 244 ? -18.149 -4.364 29.816 1.00 83.81 244 THR A N 1
ATOM 1998 C CA . THR A 1 244 ? -17.283 -5.499 30.150 1.00 83.81 244 THR A CA 1
ATOM 1999 C C . THR A 1 244 ? -16.344 -5.190 31.320 1.00 83.81 244 THR A C 1
ATOM 2001 O O . THR A 1 244 ? -16.093 -6.058 32.152 1.00 83.81 244 THR A O 1
ATOM 2004 N N . LEU A 1 245 ? -15.870 -3.945 31.455 1.00 82.94 245 LEU A N 1
ATOM 2005 C CA . LEU A 1 245 ? -14.898 -3.575 32.490 1.00 82.94 245 LEU A CA 1
ATOM 2006 C C . LEU A 1 245 ? -15.458 -3.502 33.921 1.00 82.94 245 LEU A C 1
ATOM 2008 O O . LEU A 1 245 ? -14.648 -3.408 34.831 1.00 82.94 245 LEU A O 1
ATOM 2012 N N . LYS A 1 246 ? -16.780 -3.539 34.160 1.00 70.31 246 LYS A N 1
ATOM 2013 C CA . LYS A 1 246 ? -17.438 -3.620 35.497 1.00 70.31 246 LYS A CA 1
ATOM 2014 C C . LYS A 1 246 ? -16.800 -2.795 36.652 1.00 70.31 246 LYS A C 1
ATOM 2016 O O . LYS A 1 246 ? -16.858 -3.205 37.806 1.00 70.31 246 LYS A O 1
ATOM 2021 N N . LYS A 1 247 ? -16.200 -1.624 36.382 1.00 61.81 247 LYS A N 1
ATOM 2022 C CA . LYS A 1 247 ? -15.456 -0.815 37.385 1.00 61.81 247 LYS A CA 1
ATOM 2023 C C . LYS A 1 247 ? -16.295 0.226 38.153 1.00 61.81 247 LYS A C 1
ATOM 2025 O O . LYS A 1 247 ? -15.778 0.837 39.081 1.00 61.81 247 LYS A O 1
ATOM 2030 N N . LYS A 1 248 ? -17.555 0.470 37.774 1.00 60.16 248 LYS A N 1
ATOM 2031 C CA . LYS A 1 248 ? -18.467 1.466 38.384 1.00 60.16 248 LYS A CA 1
ATOM 2032 C C . LYS A 1 248 ? -19.782 0.816 38.839 1.00 60.16 248 LYS A C 1
ATOM 2034 O O . LYS A 1 248 ? -20.072 -0.319 38.464 1.00 60.16 248 LYS A O 1
ATOM 2039 N N . THR A 1 249 ? -20.583 1.543 39.622 1.00 61.91 249 THR A N 1
ATOM 2040 C CA . THR A 1 249 ? -21.960 1.155 39.975 1.00 61.91 249 THR A CA 1
ATOM 2041 C C . THR A 1 249 ? -22.770 0.859 38.706 1.00 61.91 249 THR A C 1
ATOM 2043 O O . THR A 1 249 ? -22.583 1.490 37.662 1.00 61.91 249 THR A O 1
ATOM 2046 N N . GLY A 1 250 ? -23.663 -0.135 38.770 1.00 69.75 250 GLY A N 1
ATOM 2047 C CA . GLY A 1 250 ? -24.360 -0.649 37.584 1.00 69.75 250 GLY A CA 1
ATOM 2048 C C . GLY A 1 250 ? -25.174 0.402 36.818 1.00 69.75 250 GLY A C 1
ATOM 2049 O O . GLY A 1 250 ? -25.391 0.252 35.618 1.00 69.75 250 GLY A O 1
ATOM 2050 N N . GLU A 1 251 ? -25.594 1.478 37.480 1.00 75.56 251 GLU A N 1
ATOM 2051 C CA . GLU A 1 251 ? -26.400 2.543 36.884 1.00 75.56 251 GLU A CA 1
ATOM 2052 C C . GLU A 1 251 ? -25.569 3.538 36.059 1.00 75.56 251 GLU A C 1
ATOM 2054 O O . GLU A 1 251 ? -25.938 3.859 34.926 1.00 75.56 251 GLU A O 1
ATOM 2059 N N . ASP A 1 252 ? -24.388 3.931 36.545 1.00 78.62 252 ASP A N 1
ATOM 2060 C CA . ASP A 1 252 ? -23.478 4.821 35.813 1.00 78.62 252 ASP A CA 1
ATOM 2061 C C . ASP A 1 252 ? -22.910 4.152 34.557 1.00 78.62 252 ASP A C 1
ATOM 2063 O O . ASP A 1 252 ? -22.808 4.789 33.505 1.00 78.62 252 ASP A O 1
ATOM 2067 N N . ILE A 1 253 ? -22.594 2.852 34.634 1.00 77.19 253 ILE A N 1
ATOM 2068 C CA . ILE A 1 253 ? -22.149 2.058 33.476 1.00 77.19 253 ILE A CA 1
ATOM 2069 C C . ILE A 1 253 ? -23.235 2.041 32.402 1.00 77.19 253 ILE A C 1
ATOM 2071 O O . ILE A 1 253 ? -22.947 2.332 31.242 1.00 77.19 253 ILE A O 1
ATOM 2075 N N . LYS A 1 254 ? -24.486 1.743 32.784 1.00 77.56 254 LYS A N 1
ATOM 2076 C CA . LYS A 1 254 ? -25.629 1.717 31.858 1.00 77.56 254 LYS A CA 1
ATOM 2077 C C . LYS A 1 254 ? -25.872 3.081 31.223 1.00 77.56 254 LYS A C 1
ATOM 2079 O O . LYS A 1 254 ? -26.164 3.160 30.032 1.00 77.56 254 LYS A O 1
ATOM 2084 N N . LYS A 1 255 ? -25.758 4.164 31.993 1.00 82.81 255 LYS A N 1
ATOM 2085 C CA . LYS A 1 255 ? -25.928 5.527 31.476 1.00 82.81 255 LYS A CA 1
ATOM 2086 C C . LYS A 1 255 ? -24.829 5.886 30.476 1.00 82.81 255 LYS A C 1
ATOM 2088 O O . LYS A 1 255 ? -25.134 6.436 29.418 1.00 82.81 255 LYS A O 1
ATOM 2093 N N . GLN A 1 256 ? -23.576 5.556 30.789 1.00 83.00 256 GLN A N 1
ATOM 2094 C CA . GLN A 1 256 ? -22.436 5.841 29.921 1.00 83.00 256 GLN A CA 1
ATOM 2095 C C . GLN A 1 256 ? -22.485 5.006 28.635 1.00 83.00 256 GLN A C 1
ATOM 2097 O O . GLN A 1 256 ? -22.395 5.573 27.552 1.00 83.00 256 GLN A O 1
ATOM 2102 N N . SER A 1 257 ? -22.725 3.694 28.718 1.00 83.06 257 SER A N 1
ATOM 2103 C CA . SER A 1 257 ? -22.826 2.840 27.526 1.00 83.06 257 SER A CA 1
ATOM 2104 C C . SER A 1 257 ? -23.996 3.240 26.624 1.00 83.06 257 SER A C 1
ATOM 2106 O O . SER A 1 257 ? -23.828 3.336 25.412 1.00 83.06 257 SER A O 1
ATOM 2108 N N . ARG A 1 258 ? -25.163 3.580 27.192 1.00 84.19 258 ARG A N 1
ATOM 2109 C CA . ARG A 1 258 ? -26.307 4.104 26.422 1.00 84.19 258 ARG A CA 1
ATOM 2110 C C . ARG A 1 258 ? -25.986 5.412 25.708 1.00 84.19 258 ARG A C 1
ATOM 2112 O O . ARG A 1 258 ? -26.494 5.631 24.612 1.00 84.19 258 ARG A O 1
ATOM 2119 N N . ARG A 1 259 ? -25.185 6.293 26.316 1.00 87.69 259 ARG A N 1
ATOM 2120 C CA . ARG A 1 259 ? -24.742 7.534 25.664 1.00 87.69 259 ARG A CA 1
ATOM 2121 C C . ARG A 1 259 ? -23.921 7.218 24.418 1.00 87.69 259 ARG A C 1
ATOM 2123 O O . ARG A 1 259 ? -24.222 7.775 23.369 1.00 87.69 259 ARG A O 1
ATOM 2130 N N . GLU A 1 260 ? -22.957 6.309 24.524 1.00 86.25 260 GLU A N 1
ATOM 2131 C CA . GLU A 1 260 ? -22.130 5.901 23.383 1.00 86.25 260 GLU A CA 1
ATOM 2132 C C . GLU A 1 260 ? -22.968 5.227 22.286 1.00 86.25 260 GLU A C 1
ATOM 2134 O O . GLU A 1 260 ? -22.881 5.608 21.124 1.00 86.25 260 GLU A O 1
ATOM 2139 N N . LEU A 1 261 ? -23.883 4.316 22.637 1.00 87.19 261 LEU A N 1
ATOM 2140 C CA . LEU A 1 261 ? -24.769 3.678 21.651 1.00 87.19 261 LEU A CA 1
ATOM 2141 C C . LEU A 1 261 ? -25.688 4.679 20.930 1.00 87.19 261 LEU A C 1
ATOM 2143 O O . LEU A 1 261 ? -25.970 4.510 19.746 1.00 87.19 261 LEU A O 1
ATOM 2147 N N . LYS A 1 262 ? -26.138 5.739 21.614 1.00 86.69 262 LYS A N 1
ATOM 2148 C CA . LYS A 1 262 ? -26.888 6.830 20.971 1.00 86.69 262 LYS A CA 1
ATOM 2149 C C . LYS A 1 262 ? -26.026 7.617 19.984 1.00 86.69 262 LYS A C 1
ATOM 2151 O O . LYS A 1 262 ? -26.529 7.969 18.926 1.00 86.69 262 LYS A O 1
ATOM 2156 N N . GLN A 1 263 ? -24.756 7.870 20.305 1.00 88.50 263 GLN A N 1
ATOM 2157 C CA . GLN A 1 263 ? -23.828 8.519 19.372 1.00 88.50 263 GLN A CA 1
ATOM 2158 C C . GLN A 1 263 ? -23.583 7.643 18.140 1.00 88.50 263 GLN A C 1
ATOM 2160 O O . GLN A 1 263 ? -23.719 8.125 17.021 1.00 88.50 263 GLN A O 1
ATOM 2165 N N . ALA A 1 264 ? -23.353 6.339 18.332 1.00 87.94 264 ALA A N 1
ATOM 2166 C CA . ALA A 1 264 ? -23.243 5.385 17.227 1.00 87.94 264 ALA A CA 1
ATOM 2167 C C . ALA A 1 264 ? -24.477 5.402 16.311 1.00 87.94 264 ALA A C 1
ATOM 2169 O O . ALA A 1 264 ? -24.346 5.385 15.089 1.00 87.94 264 ALA A O 1
ATOM 2170 N N . LEU A 1 265 ? -25.675 5.458 16.904 1.00 86.88 265 LEU A N 1
ATOM 2171 C CA . LEU A 1 265 ? -26.934 5.536 16.168 1.00 86.88 265 LEU A CA 1
ATOM 2172 C C . LEU A 1 265 ? -27.013 6.816 15.326 1.00 86.88 265 LEU A C 1
ATOM 2174 O O . LEU A 1 265 ? -27.318 6.722 14.141 1.00 86.88 265 LEU A O 1
ATOM 2178 N N . CYS A 1 266 ? -26.677 7.979 15.893 1.00 87.00 266 CYS A N 1
ATOM 2179 C CA . CYS A 1 266 ? -26.632 9.237 15.144 1.00 87.00 266 CYS A CA 1
ATOM 2180 C C . CYS A 1 266 ? -25.642 9.174 13.968 1.00 87.00 266 CYS A C 1
ATOM 2182 O O . CYS A 1 266 ? -25.989 9.562 12.853 1.00 87.00 266 CYS A O 1
ATOM 2184 N N . SER A 1 267 ? -24.432 8.651 14.192 1.00 86.81 267 SER A N 1
ATOM 2185 C CA . SER A 1 267 ? -23.408 8.529 13.146 1.00 86.81 267 SER A CA 1
ATOM 2186 C C . SER A 1 267 ? -23.853 7.610 12.004 1.00 86.81 267 SER A C 1
ATOM 2188 O O . SER A 1 267 ? -23.737 7.966 10.832 1.00 86.81 267 SER A O 1
ATOM 2190 N N . LEU A 1 268 ? -24.437 6.451 12.323 1.00 86.62 268 LEU A N 1
ATOM 2191 C CA . LEU A 1 268 ? -24.947 5.518 11.314 1.00 86.62 268 LEU A CA 1
ATOM 2192 C C . LEU A 1 268 ? -26.168 6.065 10.564 1.00 86.62 268 LEU A C 1
ATOM 2194 O O . LEU A 1 268 ? -26.310 5.812 9.367 1.00 86.62 268 LEU A O 1
ATOM 2198 N N . GLU A 1 269 ? -27.038 6.831 11.226 1.00 86.25 269 GLU A N 1
ATOM 2199 C CA . GLU A 1 269 ? -28.152 7.517 10.562 1.00 86.25 269 GLU A CA 1
ATOM 2200 C C . GLU A 1 269 ? -27.654 8.570 9.569 1.00 86.25 269 GLU A C 1
ATOM 2202 O O . GLU A 1 269 ? -28.173 8.637 8.452 1.00 86.25 269 GLU A O 1
ATOM 2207 N N . LEU A 1 270 ? -26.606 9.321 9.919 1.00 88.38 270 LEU A N 1
ATOM 2208 C CA . LEU A 1 270 ? -25.968 10.272 9.011 1.00 88.38 270 LEU A CA 1
ATOM 2209 C C . LEU A 1 270 ? -25.348 9.565 7.796 1.00 88.38 270 LEU A C 1
ATOM 2211 O O . LEU A 1 270 ? -25.581 9.973 6.658 1.00 88.38 270 LEU A O 1
ATOM 2215 N N . ILE A 1 271 ? -24.617 8.463 8.005 1.00 87.88 271 ILE A N 1
ATOM 2216 C CA . ILE A 1 271 ? -24.054 7.672 6.896 1.00 87.88 271 ILE A CA 1
ATOM 2217 C C . ILE A 1 271 ? -25.170 7.139 5.998 1.00 87.88 271 ILE A C 1
ATOM 2219 O O . ILE A 1 271 ? -25.071 7.236 4.774 1.00 87.88 271 ILE A O 1
ATOM 2223 N N . LYS A 1 272 ? -26.252 6.611 6.582 1.00 87.38 272 LYS A N 1
ATOM 2224 C CA . LYS A 1 272 ? -27.416 6.144 5.824 1.00 87.38 272 LYS A CA 1
ATOM 2225 C C . LYS A 1 272 ? -27.995 7.265 4.957 1.00 87.38 272 LYS A C 1
ATOM 2227 O O . LYS A 1 272 ? -28.257 7.038 3.779 1.00 87.38 272 LYS A O 1
ATOM 2232 N N . GLN A 1 273 ? -28.193 8.460 5.513 1.00 88.31 273 GLN A N 1
ATOM 2233 C CA . GLN A 1 273 ? -28.710 9.616 4.772 1.00 88.31 273 GLN A CA 1
ATOM 2234 C C . GLN A 1 273 ? -27.788 10.027 3.616 1.00 88.31 273 GLN A C 1
ATOM 2236 O O . GLN A 1 273 ? -28.272 10.281 2.510 1.00 88.31 273 GLN A O 1
ATOM 2241 N N . ASN A 1 274 ? -26.473 10.025 3.838 1.00 87.38 274 ASN A N 1
ATOM 2242 C CA . ASN A 1 274 ? -25.489 10.329 2.798 1.00 87.38 274 ASN A CA 1
ATOM 2243 C C . ASN A 1 274 ? -25.508 9.285 1.674 1.00 87.38 274 ASN A C 1
ATOM 2245 O O . ASN A 1 274 ? -25.529 9.643 0.500 1.00 87.38 274 ASN A O 1
ATOM 2249 N N . LEU A 1 275 ? -25.571 7.995 2.014 1.00 87.88 275 LEU A N 1
ATOM 2250 C CA . LEU A 1 275 ? -25.645 6.917 1.025 1.00 87.88 275 LEU A CA 1
ATOM 2251 C C . LEU A 1 275 ? -26.944 6.954 0.215 1.00 87.88 275 LEU A C 1
ATOM 2253 O O . LEU A 1 275 ? -26.895 6.788 -1.000 1.00 87.88 275 LEU A O 1
ATOM 2257 N N . MET A 1 276 ? -28.089 7.221 0.851 1.00 86.62 276 MET A N 1
ATOM 2258 C CA . MET A 1 276 ? -29.358 7.392 0.132 1.00 86.62 276 MET A CA 1
ATOM 2259 C C . MET A 1 276 ? -29.321 8.605 -0.807 1.00 86.62 276 MET A C 1
ATOM 2261 O O . MET A 1 276 ? -29.820 8.527 -1.927 1.00 86.62 276 MET A O 1
ATOM 2265 N N . SER A 1 277 ? -28.702 9.711 -0.382 1.00 87.00 277 SER A N 1
ATOM 2266 C CA . SER A 1 277 ? -28.505 10.887 -1.239 1.00 87.00 277 SER A CA 1
ATOM 2267 C C . SER A 1 277 ? -27.621 10.563 -2.447 1.00 87.00 277 SER A C 1
ATOM 2269 O O . SER A 1 277 ? -27.981 10.904 -3.571 1.00 87.00 277 SER A O 1
ATOM 2271 N N . ASN A 1 278 ? -26.512 9.846 -2.238 1.00 84.69 278 ASN A N 1
ATOM 2272 C CA . ASN A 1 278 ? -25.616 9.421 -3.317 1.00 84.69 278 ASN A CA 1
ATOM 2273 C C . ASN A 1 278 ? -26.304 8.469 -4.300 1.00 84.69 278 ASN A C 1
ATOM 2275 O O . ASN A 1 278 ? -26.123 8.617 -5.506 1.00 84.69 278 ASN A O 1
ATOM 2279 N N . LEU A 1 279 ? -27.121 7.534 -3.802 1.00 85.69 27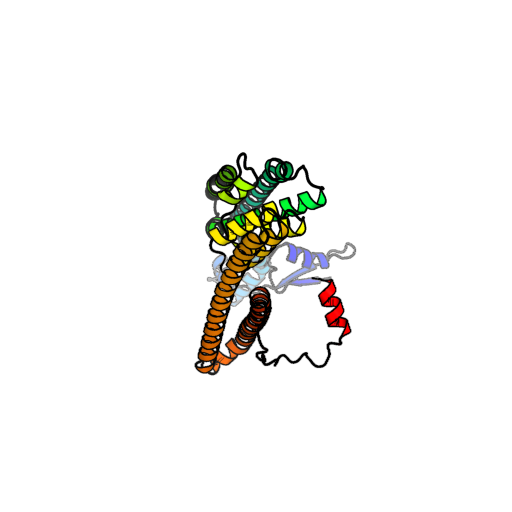9 LEU A N 1
ATOM 2280 C CA . LEU A 1 279 ? -27.909 6.634 -4.645 1.00 85.69 279 LEU A CA 1
ATOM 2281 C C . LEU A 1 279 ? -28.876 7.424 -5.531 1.00 85.69 279 LEU A C 1
ATOM 2283 O O . LEU A 1 279 ? -28.902 7.229 -6.741 1.00 85.69 279 LEU A O 1
ATOM 2287 N N . LYS A 1 280 ? -29.593 8.390 -4.949 1.00 85.69 280 LYS A N 1
ATOM 2288 C CA . LYS A 1 280 ? -30.524 9.247 -5.689 1.00 85.69 280 LYS A CA 1
ATOM 2289 C C . LYS A 1 280 ? -29.824 10.099 -6.750 1.00 85.69 280 LYS A C 1
ATOM 2291 O O . LYS A 1 280 ? -30.367 10.296 -7.832 1.00 85.69 280 LYS A O 1
ATOM 2296 N N . ILE A 1 281 ? -28.628 10.613 -6.458 1.00 83.62 281 ILE A N 1
ATOM 2297 C CA . ILE A 1 281 ? -27.820 11.345 -7.445 1.00 83.62 281 ILE A CA 1
ATOM 2298 C C . ILE A 1 281 ? -27.397 10.411 -8.582 1.00 83.62 281 ILE A C 1
ATOM 2300 O O . ILE A 1 281 ? -27.528 10.791 -9.742 1.00 83.62 281 ILE A O 1
ATOM 2304 N N . ALA A 1 282 ? -26.934 9.198 -8.267 1.00 80.62 282 ALA A N 1
ATOM 2305 C CA . ALA A 1 282 ? -26.566 8.212 -9.279 1.00 80.62 282 ALA A CA 1
ATOM 2306 C C . ALA A 1 282 ? -27.758 7.874 -10.190 1.00 80.62 282 ALA A C 1
ATOM 2308 O O . ALA A 1 282 ? -27.622 7.938 -11.404 1.00 80.62 282 ALA A O 1
ATOM 2309 N N . GLU A 1 283 ? -28.942 7.626 -9.623 1.00 81.94 283 GLU A N 1
ATOM 2310 C CA . GLU A 1 283 ? -30.173 7.375 -10.389 1.00 81.94 283 GLU A CA 1
ATOM 2311 C C . GLU A 1 283 ? -30.549 8.544 -11.319 1.00 81.94 283 GLU A C 1
ATOM 2313 O O . GLU A 1 283 ? -30.934 8.325 -12.467 1.00 81.94 283 GLU A O 1
ATOM 2318 N N . LEU A 1 284 ? -30.420 9.794 -10.856 1.00 81.50 284 LEU A N 1
ATOM 2319 C CA . LEU A 1 284 ? -30.694 10.986 -11.671 1.00 81.50 284 LEU A CA 1
ATOM 2320 C C . LEU A 1 284 ? -29.681 11.165 -12.813 1.00 81.50 284 LEU A C 1
ATOM 2322 O O . LEU A 1 284 ? -30.048 11.604 -13.907 1.00 81.50 284 LEU A O 1
ATOM 2326 N N . LEU A 1 285 ? -28.412 10.824 -12.580 1.00 78.12 285 LEU A N 1
ATOM 2327 C CA . LEU A 1 285 ? -27.377 10.837 -13.615 1.00 78.12 285 LEU A CA 1
ATOM 2328 C C . LEU A 1 285 ? -27.646 9.763 -14.676 1.00 78.12 285 LEU A C 1
ATOM 2330 O O . LEU A 1 285 ? -27.599 10.075 -15.865 1.00 78.12 285 LEU A O 1
ATOM 2334 N N . SER A 1 286 ? -28.048 8.554 -14.272 1.00 71.81 286 SER A N 1
ATOM 2335 C CA . SER A 1 286 ? -28.478 7.501 -15.201 1.00 71.81 286 SER A CA 1
ATOM 2336 C C . SER A 1 286 ? -29.671 7.943 -16.056 1.00 71.81 286 SER A C 1
ATOM 2338 O O . SER A 1 286 ? -29.723 7.663 -17.248 1.00 71.81 286 SER A O 1
ATOM 2340 N N . GLN A 1 287 ? -30.631 8.668 -15.475 1.00 73.94 287 GLN A N 1
ATOM 2341 C CA . GLN A 1 287 ? -31.826 9.142 -16.188 1.00 73.94 287 GLN A CA 1
ATOM 2342 C C . GLN A 1 287 ? -31.550 10.294 -17.166 1.00 73.94 287 GLN A C 1
ATOM 2344 O O . GLN A 1 287 ? -32.331 10.505 -18.092 1.00 73.94 287 GLN A O 1
ATOM 2349 N N . SER A 1 288 ? -30.466 11.048 -16.966 1.00 69.00 288 SER A N 1
ATOM 2350 C CA . SER A 1 288 ? -30.099 12.212 -17.789 1.00 69.00 288 SER A CA 1
ATOM 2351 C C . SER A 1 288 ? -28.995 11.927 -18.816 1.00 69.00 288 SER A C 1
ATOM 2353 O O . SER A 1 288 ? -28.692 12.788 -19.646 1.00 69.00 288 SER A O 1
ATOM 2355 N N . ALA A 1 289 ? -28.412 10.725 -18.804 1.00 68.38 289 ALA A N 1
ATOM 2356 C CA . ALA A 1 289 ? -27.378 10.310 -19.745 1.00 68.38 289 ALA A CA 1
ATOM 2357 C C . ALA A 1 289 ? -27.941 10.001 -21.149 1.00 68.38 289 ALA A C 1
ATOM 2359 O O . ALA A 1 289 ? -28.993 9.385 -21.308 1.00 68.38 289 ALA A O 1
ATOM 2360 N N . THR A 1 290 ? -27.209 10.399 -22.195 1.00 67.25 290 THR A N 1
ATOM 2361 C CA . THR A 1 290 ? -27.524 10.055 -23.593 1.00 67.25 290 THR A CA 1
ATOM 2362 C C . THR A 1 290 ? -27.228 8.578 -23.893 1.00 67.25 290 THR A C 1
ATOM 2364 O O . THR A 1 290 ? -26.426 7.939 -23.209 1.00 67.25 290 THR A O 1
ATOM 2367 N N . ALA A 1 291 ? -27.843 8.024 -24.947 1.00 63.50 291 ALA A N 1
ATOM 2368 C CA . ALA A 1 291 ? -27.748 6.602 -25.312 1.00 63.50 291 ALA A CA 1
ATOM 2369 C C . ALA A 1 291 ? -26.302 6.067 -25.458 1.00 63.50 291 ALA A C 1
ATOM 2371 O O . ALA A 1 291 ? -26.019 4.954 -25.016 1.00 63.50 291 ALA A O 1
ATOM 2372 N N . ASP A 1 292 ? -25.373 6.874 -25.984 1.00 58.53 292 ASP A N 1
ATOM 2373 C CA . ASP A 1 292 ? -23.953 6.502 -26.133 1.00 58.53 292 ASP A CA 1
ATOM 2374 C C . ASP A 1 292 ? -23.192 6.444 -24.796 1.00 58.53 292 ASP A C 1
ATOM 2376 O O . ASP A 1 292 ? -22.235 5.681 -24.631 1.00 58.53 292 ASP A O 1
ATOM 2380 N N . ILE A 1 293 ? -23.618 7.244 -23.817 1.00 62.00 293 ILE A N 1
ATOM 2381 C CA . ILE A 1 293 ? -23.037 7.279 -22.473 1.00 62.00 293 ILE A CA 1
ATOM 2382 C C . ILE A 1 293 ? -23.593 6.112 -21.645 1.00 62.00 293 ILE A C 1
ATOM 2384 O O . ILE A 1 293 ? -22.822 5.404 -20.997 1.00 62.00 293 ILE A O 1
ATOM 2388 N N . LEU A 1 294 ? -24.893 5.828 -21.759 1.00 56.72 294 LEU A N 1
ATOM 2389 C CA . LEU A 1 294 ? -25.566 4.693 -21.114 1.00 56.72 294 LEU A CA 1
ATOM 2390 C C . LEU A 1 294 ? -24.918 3.343 -21.455 1.00 56.72 294 LEU A C 1
ATOM 2392 O O . LEU A 1 294 ? -24.793 2.479 -20.587 1.00 56.72 294 LEU A O 1
ATOM 2396 N N . GLN A 1 295 ? -24.425 3.166 -22.685 1.00 58.75 295 GLN A N 1
ATOM 2397 C CA . GLN A 1 295 ? -23.767 1.922 -23.095 1.00 58.75 295 GLN A CA 1
ATOM 2398 C C . GLN A 1 295 ? -22.424 1.695 -22.374 1.00 58.75 295 GLN A C 1
ATOM 2400 O O . GLN A 1 295 ? -22.143 0.577 -21.942 1.00 58.75 295 GLN A O 1
ATOM 2405 N N . LYS A 1 296 ? -21.620 2.751 -22.168 1.00 58.53 296 LYS A N 1
ATOM 2406 C CA . LYS A 1 296 ? -20.351 2.694 -21.406 1.00 58.53 296 LYS A CA 1
ATOM 2407 C C . LYS A 1 296 ? -20.557 2.641 -19.892 1.00 58.53 296 LYS A C 1
ATOM 2409 O O . LYS A 1 296 ? -19.700 2.130 -19.172 1.00 58.53 296 LYS A O 1
ATOM 2414 N N . ILE A 1 297 ? -21.670 3.187 -19.422 1.00 55.19 297 ILE A N 1
ATOM 2415 C CA . ILE A 1 297 ? -22.013 3.307 -18.011 1.00 55.19 297 ILE A CA 1
ATOM 2416 C C . ILE A 1 297 ? -22.676 2.030 -17.463 1.00 55.19 297 ILE A C 1
ATOM 2418 O O . ILE A 1 297 ? -22.366 1.627 -16.343 1.00 55.19 297 ILE A O 1
ATOM 2422 N N . SER A 1 298 ? -23.508 1.347 -18.255 1.00 55.88 298 SER A N 1
ATOM 2423 C CA . SER A 1 298 ? -24.353 0.218 -17.817 1.00 55.88 298 SER A CA 1
ATOM 2424 C C . SER A 1 298 ? -23.627 -0.924 -17.085 1.00 55.88 298 SER A C 1
ATOM 2426 O O . SER A 1 298 ? -24.209 -1.553 -16.205 1.00 55.88 298 SER A O 1
ATOM 2428 N N . SER A 1 299 ? -22.350 -1.186 -17.387 1.00 57.47 299 SER A N 1
ATOM 2429 C CA . SER A 1 299 ? -21.567 -2.231 -16.709 1.00 57.47 299 SER A CA 1
ATOM 2430 C C . SER A 1 299 ? -20.954 -1.787 -15.374 1.00 57.47 299 SER A C 1
ATOM 2432 O O . SER A 1 299 ? -20.720 -2.626 -14.506 1.00 57.47 299 SER A O 1
ATOM 2434 N N . LYS A 1 300 ? -20.706 -0.484 -15.179 1.00 57.09 300 LYS A N 1
ATOM 2435 C CA . LYS A 1 300 ? -20.110 0.080 -13.952 1.00 57.09 300 LYS A CA 1
ATOM 2436 C C . LYS A 1 300 ? -21.150 0.669 -12.994 1.00 57.09 300 LYS A C 1
ATOM 2438 O O . LYS A 1 300 ? -20.934 0.621 -11.785 1.00 57.09 300 LYS A O 1
ATOM 2443 N N . GLU A 1 301 ? -22.266 1.188 -13.503 1.00 57.69 301 GLU A N 1
ATOM 2444 C CA . GLU A 1 301 ? -23.338 1.770 -12.682 1.00 57.69 301 GLU A CA 1
ATOM 2445 C C . GLU A 1 301 ? -24.088 0.723 -11.862 1.00 57.69 301 GLU A C 1
ATOM 2447 O O . GLU A 1 301 ? -24.267 0.932 -10.663 1.00 57.69 301 GLU A O 1
ATOM 2452 N N . ASN A 1 302 ? -24.422 -0.427 -12.462 1.00 64.62 302 ASN A N 1
ATOM 2453 C CA . ASN A 1 302 ? -25.056 -1.531 -11.736 1.00 64.62 302 ASN A CA 1
ATOM 2454 C C . ASN A 1 302 ? -24.194 -1.961 -10.541 1.00 64.62 302 ASN A C 1
ATOM 2456 O O . ASN A 1 302 ? -24.688 -2.084 -9.429 1.00 64.62 302 ASN A O 1
ATOM 2460 N N . PHE A 1 303 ? -22.874 -2.054 -10.727 1.00 74.44 303 PHE A N 1
ATOM 2461 C CA . PHE A 1 303 ? -21.959 -2.422 -9.649 1.00 74.44 303 PHE A CA 1
ATOM 2462 C C . PHE A 1 303 ? -21.901 -1.380 -8.518 1.00 74.44 303 PHE A C 1
ATOM 2464 O O . PHE A 1 303 ? -21.869 -1.746 -7.345 1.00 74.44 303 PHE A O 1
ATOM 2471 N N . TYR A 1 304 ? -21.899 -0.082 -8.836 1.00 78.62 304 TYR A N 1
ATOM 2472 C CA . TYR A 1 304 ? -21.892 0.976 -7.818 1.00 78.62 304 TYR A CA 1
ATOM 2473 C C . TYR A 1 304 ? -23.218 1.050 -7.045 1.00 78.62 304 TYR A C 1
ATOM 2475 O O . TYR A 1 304 ? -23.212 1.170 -5.816 1.00 78.62 304 TYR A O 1
ATOM 2483 N N . GLN A 1 305 ? -24.350 0.937 -7.743 1.00 78.19 305 GLN A N 1
ATOM 2484 C CA . GLN A 1 305 ? -25.680 0.907 -7.130 1.00 78.19 305 GLN A CA 1
ATOM 2485 C C . GLN A 1 305 ? -25.865 -0.337 -6.253 1.00 78.19 305 GLN A C 1
ATOM 2487 O O . GLN A 1 305 ? -26.327 -0.214 -5.115 1.00 78.19 305 GLN A O 1
ATOM 2492 N N . ASP A 1 306 ? -25.417 -1.506 -6.717 1.00 82.44 306 ASP A N 1
ATOM 2493 C CA . ASP A 1 306 ? -25.419 -2.750 -5.941 1.00 82.44 306 ASP A CA 1
ATOM 2494 C C . ASP A 1 306 ? -24.559 -2.614 -4.675 1.00 82.44 306 ASP A C 1
ATOM 2496 O O . ASP A 1 306 ? -24.977 -3.002 -3.581 1.00 82.44 306 ASP A O 1
ATOM 2500 N N . GLN A 1 307 ? -23.381 -1.988 -4.777 1.00 84.12 307 GLN A N 1
ATOM 2501 C CA . GLN A 1 307 ? -22.523 -1.720 -3.620 1.00 84.12 307 GLN A CA 1
ATOM 2502 C C . GLN A 1 307 ? -23.168 -0.780 -2.597 1.00 84.12 307 GLN A C 1
ATOM 2504 O O . GLN A 1 307 ? -23.053 -1.023 -1.391 1.00 84.12 307 GLN A O 1
ATOM 2509 N N . ILE A 1 308 ? -23.816 0.305 -3.037 1.00 83.81 308 ILE A N 1
ATOM 2510 C CA . ILE A 1 308 ? -24.520 1.212 -2.118 1.00 83.81 308 ILE A CA 1
ATOM 2511 C C . ILE A 1 308 ? -25.694 0.490 -1.465 1.00 83.81 308 ILE A C 1
ATOM 2513 O O . ILE A 1 308 ? -25.867 0.600 -0.251 1.00 83.81 308 ILE A O 1
ATOM 2517 N N . THR A 1 309 ? -26.464 -0.268 -2.241 1.00 82.69 309 THR A N 1
ATOM 2518 C CA . THR A 1 309 ? -27.624 -1.014 -1.746 1.00 82.69 309 THR A CA 1
ATOM 2519 C C . THR A 1 309 ? -27.200 -2.029 -0.689 1.00 82.69 309 THR A C 1
ATOM 2521 O O . THR A 1 309 ? -27.710 -1.984 0.430 1.00 82.69 309 THR A O 1
ATOM 2524 N N . GLY A 1 310 ? -26.168 -2.835 -0.958 1.00 84.00 310 GLY A N 1
ATOM 2525 C CA . GLY A 1 310 ? -25.613 -3.763 0.031 1.00 84.00 310 GLY A CA 1
ATOM 2526 C C . GLY A 1 310 ? -25.099 -3.059 1.296 1.00 84.00 310 GLY A C 1
ATOM 2527 O O . GLY A 1 310 ? -25.327 -3.526 2.412 1.00 84.00 310 GLY A O 1
ATOM 2528 N N . LYS A 1 311 ? -24.463 -1.885 1.172 1.00 84.75 311 LYS A N 1
ATOM 2529 C CA . LYS A 1 311 ? -24.059 -1.082 2.345 1.00 84.75 311 LYS A CA 1
ATOM 2530 C C . LYS A 1 311 ? -25.262 -0.572 3.144 1.00 84.75 311 LYS A C 1
ATOM 2532 O O . LYS A 1 311 ? -25.221 -0.595 4.375 1.00 84.75 311 LYS A O 1
ATOM 2537 N N . LEU A 1 312 ? -26.320 -0.119 2.472 1.00 85.00 312 LEU A N 1
ATOM 2538 C CA . LEU A 1 312 ? -27.552 0.344 3.114 1.00 85.00 312 LEU A CA 1
ATOM 2539 C C . LEU A 1 312 ? -28.261 -0.784 3.8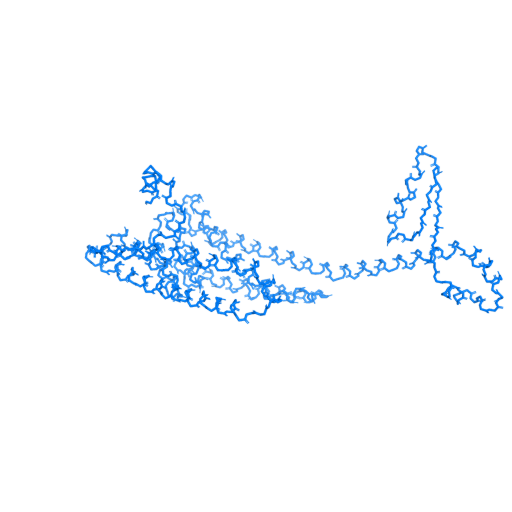70 1.00 85.00 312 LEU A C 1
ATOM 2541 O O . LEU A 1 312 ? -28.766 -0.539 4.966 1.00 85.00 312 LEU A O 1
ATOM 2545 N N . GLU A 1 313 ? -28.255 -2.007 3.339 1.00 85.69 313 GLU A N 1
ATOM 2546 C CA . GLU A 1 313 ? -28.789 -3.190 4.025 1.00 85.69 313 GLU A CA 1
ATOM 2547 C C . GLU A 1 313 ? -28.033 -3.477 5.326 1.00 85.69 313 GLU A C 1
ATOM 2549 O O . GLU A 1 313 ? -28.645 -3.612 6.390 1.00 85.69 313 GLU A O 1
ATOM 2554 N N . VAL A 1 314 ? -26.696 -3.491 5.271 1.00 84.38 314 VAL A N 1
ATOM 2555 C CA . VAL A 1 314 ? -25.847 -3.716 6.452 1.00 84.38 314 VAL A CA 1
ATOM 2556 C C . VAL A 1 314 ? -26.071 -2.631 7.508 1.00 84.38 314 VAL A C 1
ATOM 2558 O O . VAL A 1 314 ? -26.256 -2.948 8.685 1.00 84.38 314 VAL A O 1
ATOM 2561 N N . ILE A 1 315 ? -26.111 -1.357 7.108 1.00 84.00 315 ILE A N 1
ATOM 2562 C CA . ILE A 1 315 ? -26.373 -0.241 8.031 1.00 84.00 315 ILE A CA 1
ATOM 2563 C C . ILE A 1 315 ? -27.790 -0.328 8.604 1.00 84.00 315 ILE A C 1
ATOM 2565 O O . ILE A 1 315 ? -27.990 -0.083 9.793 1.00 84.00 315 ILE A O 1
ATOM 2569 N N . GLY A 1 316 ? -28.780 -0.708 7.794 1.00 79.94 316 GLY A N 1
ATOM 2570 C CA . GLY A 1 316 ? -30.153 -0.930 8.246 1.00 79.94 316 GLY A CA 1
ATOM 2571 C C . GLY A 1 316 ? -30.228 -1.981 9.352 1.00 79.94 316 GLY A C 1
ATOM 2572 O O . GLY A 1 316 ? -30.866 -1.748 10.383 1.00 79.94 316 GLY A O 1
ATOM 2573 N N . LEU A 1 317 ? -29.510 -3.092 9.184 1.00 84.25 317 LEU A N 1
ATOM 2574 C CA . LEU A 1 317 ? -29.410 -4.150 10.186 1.00 84.25 317 LEU A CA 1
ATOM 2575 C C . LEU A 1 317 ? -28.707 -3.668 11.467 1.00 84.25 317 LEU A C 1
ATOM 2577 O O . LEU A 1 317 ? -29.190 -3.921 12.571 1.00 84.25 317 LEU A O 1
ATOM 2581 N N . GLN A 1 318 ? -27.603 -2.929 11.340 1.00 82.94 318 GLN A N 1
ATOM 2582 C CA . GLN A 1 318 ? -26.893 -2.350 12.487 1.00 82.94 318 GLN A CA 1
ATOM 2583 C C . GLN A 1 318 ? -27.773 -1.367 13.268 1.00 82.94 318 GLN A C 1
ATOM 2585 O O . GLN A 1 318 ? -27.846 -1.445 14.494 1.00 82.94 318 GLN A O 1
ATOM 2590 N N . LEU A 1 319 ? -28.499 -0.485 12.575 1.00 83.31 319 LEU A N 1
ATOM 2591 C CA . LEU A 1 319 ? -29.447 0.446 13.190 1.00 83.31 319 LEU A CA 1
ATOM 2592 C C . LEU A 1 319 ? -30.581 -0.286 13.909 1.00 83.31 319 LEU A C 1
ATOM 2594 O O . LEU A 1 319 ? -30.977 0.135 14.995 1.00 83.31 319 LEU A O 1
ATOM 2598 N N . HIS A 1 320 ? -31.094 -1.378 13.338 1.00 82.12 320 HIS A N 1
ATOM 2599 C CA . HIS A 1 320 ? -32.120 -2.199 13.977 1.00 82.12 320 HIS A CA 1
ATOM 2600 C C . HIS A 1 320 ? -31.637 -2.750 15.326 1.00 82.12 320 HIS A C 1
ATOM 2602 O O . HIS A 1 320 ? -32.284 -2.518 16.350 1.00 82.12 320 HIS A O 1
ATOM 2608 N N . TYR A 1 321 ? -30.468 -3.396 15.351 1.00 80.75 321 TYR A N 1
ATOM 2609 C CA . TYR A 1 321 ? -29.908 -3.943 16.588 1.00 80.75 321 TYR A CA 1
ATOM 2610 C C . TYR A 1 321 ? -29.523 -2.860 17.598 1.00 80.75 321 TYR A C 1
ATOM 2612 O O . TYR A 1 321 ? -29.767 -3.023 18.791 1.00 80.75 321 TYR A O 1
ATOM 2620 N N . LEU A 1 322 ? -28.986 -1.723 17.150 1.00 82.12 322 LEU A N 1
ATOM 2621 C CA . LEU A 1 322 ? -28.676 -0.609 18.050 1.00 82.12 322 LEU A CA 1
ATOM 2622 C C . LEU A 1 322 ? -29.930 -0.007 18.674 1.00 82.12 322 LEU A C 1
ATOM 2624 O O . LEU A 1 322 ? -29.928 0.308 19.861 1.00 82.12 322 LEU A O 1
ATOM 2628 N N . ARG A 1 323 ? -31.022 0.120 17.916 1.00 82.06 323 ARG A N 1
ATOM 2629 C CA . ARG A 1 323 ? -32.305 0.597 18.451 1.00 82.06 323 ARG A CA 1
ATOM 2630 C C . ARG A 1 323 ? -32.856 -0.348 19.515 1.00 82.06 323 ARG A C 1
ATOM 2632 O O . ARG A 1 323 ? -33.317 0.144 20.542 1.00 82.06 323 ARG A O 1
ATOM 2639 N N . GLN A 1 324 ? -32.739 -1.663 19.312 1.00 80.25 324 GLN A N 1
ATOM 2640 C CA . GLN A 1 324 ? -33.066 -2.660 20.339 1.00 80.25 324 GLN A CA 1
ATOM 2641 C C . GLN A 1 324 ? -32.152 -2.534 21.565 1.00 80.25 324 GLN A C 1
ATOM 2643 O O . GLN A 1 324 ? -32.626 -2.516 22.693 1.00 80.25 324 GLN A O 1
ATOM 2648 N N . ALA A 1 325 ? -30.843 -2.367 21.369 1.00 73.38 325 ALA A N 1
ATOM 2649 C CA . ALA A 1 325 ? -29.894 -2.224 22.474 1.00 73.38 325 ALA A CA 1
ATOM 2650 C C . ALA A 1 325 ? -30.094 -0.924 23.285 1.00 73.38 325 ALA A C 1
ATOM 2652 O O . ALA A 1 325 ? -29.779 -0.869 24.476 1.00 73.38 325 ALA A O 1
ATOM 2653 N N . VAL A 1 326 ? -30.616 0.135 22.657 1.00 79.38 326 VAL A N 1
ATOM 2654 C CA . VAL A 1 326 ? -30.885 1.437 23.291 1.00 79.38 326 VAL A CA 1
ATOM 2655 C C . VAL A 1 326 ? -32.261 1.485 23.983 1.00 79.38 326 VAL A C 1
ATOM 2657 O O . VAL A 1 326 ? -32.428 2.297 24.900 1.00 79.38 326 VAL A O 1
ATOM 2660 N N . ARG A 1 327 ? -33.228 0.628 23.607 1.00 70.56 327 ARG A N 1
ATOM 2661 C CA . ARG A 1 327 ? -34.590 0.564 24.177 1.00 70.56 327 ARG A CA 1
ATOM 2662 C C . ARG A 1 327 ? -34.997 -0.866 24.577 1.00 70.56 327 ARG A C 1
ATOM 2664 O O . ARG A 1 327 ? -35.236 -1.699 23.712 1.00 70.56 327 ARG A O 1
ATOM 2671 N N . ASP A 1 328 ? -35.239 -1.086 25.873 1.00 47.59 328 ASP A N 1
ATOM 2672 C CA . ASP A 1 328 ? -36.334 -1.981 26.275 1.00 47.59 328 ASP A CA 1
ATOM 2673 C C . ASP A 1 328 ? -37.631 -1.384 25.688 1.00 47.59 328 ASP A C 1
ATOM 2675 O O . ASP A 1 328 ? -37.890 -0.201 25.901 1.00 47.59 328 ASP A O 1
ATOM 2679 N N . THR A 1 329 ? -38.373 -2.191 24.920 1.00 42.09 329 THR A N 1
ATOM 2680 C CA . THR A 1 329 ? -39.582 -1.895 24.114 1.00 42.09 329 THR A CA 1
ATOM 2681 C C . THR A 1 329 ? -39.408 -0.992 22.878 1.00 42.09 329 THR A C 1
ATOM 2683 O O . THR A 1 329 ? -39.397 0.239 22.914 1.00 42.09 329 THR A O 1
ATOM 2686 N N . VAL A 1 330 ? -39.379 -1.635 21.708 1.00 33.69 330 VAL A N 1
ATOM 2687 C CA . VAL A 1 330 ? -39.839 -1.033 20.452 1.00 33.69 330 VAL A CA 1
ATOM 2688 C C . VAL A 1 330 ? -40.938 -1.939 19.922 1.00 33.69 330 VAL A C 1
ATOM 2690 O O . VAL A 1 330 ? -40.676 -3.084 19.558 1.00 33.69 330 VAL A O 1
ATOM 2693 N N . GLU A 1 331 ? -42.167 -1.424 19.942 1.00 29.92 331 GLU A N 1
ATOM 2694 C CA . GLU A 1 331 ? -43.281 -1.978 19.181 1.00 29.92 331 GLU A CA 1
ATOM 2695 C C . GLU A 1 331 ? -42.842 -2.181 17.731 1.00 29.92 331 GLU A C 1
ATOM 2697 O O . GLU A 1 331 ? -42.181 -1.327 17.132 1.00 29.92 331 GLU A O 1
ATOM 2702 N N . SER A 1 332 ? -43.170 -3.358 17.208 1.00 32.91 332 SER A N 1
ATOM 2703 C CA . SER A 1 332 ? -42.881 -3.784 15.849 1.00 32.91 332 SER A CA 1
ATOM 2704 C C . SER A 1 332 ? -43.279 -2.706 14.843 1.00 32.91 332 SER A C 1
ATOM 2706 O O . SER A 1 332 ? -44.461 -2.428 14.665 1.00 32.91 332 SER A O 1
ATOM 2708 N N . PHE A 1 333 ? -42.294 -2.150 14.145 1.00 31.88 333 PHE A N 1
ATOM 2709 C CA . PHE A 1 333 ? -42.531 -1.568 12.835 1.00 31.88 333 PHE A CA 1
ATOM 2710 C C . PHE A 1 333 ? -41.943 -2.514 11.801 1.00 31.88 333 PHE A C 1
ATOM 2712 O O . PHE A 1 333 ? -40.732 -2.754 11.777 1.00 31.88 333 PHE A O 1
ATOM 2719 N N . ASP A 1 334 ? -42.844 -3.071 10.996 1.00 31.14 334 ASP A N 1
ATOM 2720 C CA . ASP A 1 334 ? -42.556 -3.910 9.846 1.00 31.14 334 ASP A CA 1
ATOM 2721 C C . ASP A 1 334 ? -41.522 -3.232 8.948 1.00 31.14 334 ASP A C 1
ATOM 2723 O O . ASP A 1 334 ? -41.765 -2.178 8.356 1.00 31.14 334 ASP A O 1
ATOM 2727 N N . PHE A 1 335 ? -40.344 -3.845 8.847 1.00 35.47 335 PHE A N 1
ATOM 2728 C CA . PHE A 1 335 ? -39.416 -3.537 7.775 1.00 35.47 335 PHE A CA 1
ATOM 2729 C C . PHE A 1 335 ? -39.702 -4.501 6.629 1.00 35.47 335 PHE A C 1
ATOM 2731 O O . PHE A 1 335 ? -39.644 -5.721 6.797 1.00 35.47 335 PHE A O 1
ATOM 2738 N N . ILE A 1 336 ? -40.021 -3.927 5.471 1.00 31.47 336 ILE A N 1
ATOM 2739 C CA . ILE A 1 336 ? -40.191 -4.622 4.200 1.00 31.47 336 ILE A CA 1
ATOM 2740 C C . ILE A 1 336 ? -38.905 -5.401 3.912 1.00 31.47 336 ILE A C 1
ATOM 2742 O O . ILE A 1 336 ? -37.881 -4.837 3.530 1.00 31.47 336 ILE A O 1
ATOM 2746 N N . LEU A 1 337 ? -38.964 -6.718 4.103 1.00 31.02 337 LEU A N 1
ATOM 2747 C CA . LEU A 1 337 ? -38.031 -7.640 3.481 1.00 31.02 337 LEU A CA 1
ATOM 2748 C C . LEU A 1 337 ? -38.449 -7.849 2.035 1.00 31.02 337 LEU A C 1
ATOM 2750 O O . LEU A 1 337 ? -39.275 -8.705 1.728 1.00 31.02 337 LEU A O 1
ATOM 2754 N N . HIS A 1 338 ? -37.805 -7.117 1.143 1.00 33.78 338 HIS A N 1
ATOM 2755 C CA . HIS A 1 338 ? -37.633 -7.570 -0.226 1.00 33.78 338 HIS A CA 1
ATOM 2756 C C . HIS A 1 338 ? -36.144 -7.757 -0.498 1.00 33.78 338 HIS A C 1
ATOM 2758 O O . HIS A 1 338 ? -35.539 -7.022 -1.262 1.00 33.78 338 HIS A O 1
ATOM 2764 N N . ALA A 1 339 ? -35.568 -8.780 0.133 1.00 29.97 339 ALA A N 1
ATOM 2765 C CA . ALA A 1 339 ? -34.361 -9.427 -0.361 1.00 29.97 339 ALA A CA 1
ATOM 2766 C C . ALA A 1 339 ? -34.711 -10.903 -0.575 1.00 29.97 339 ALA A C 1
ATOM 2768 O O . ALA A 1 339 ? -35.246 -11.565 0.316 1.00 29.97 339 ALA A O 1
ATOM 2769 N N . LYS A 1 340 ? -34.493 -11.371 -1.801 1.00 30.23 340 LYS A N 1
ATOM 2770 C CA . LYS A 1 340 ? -34.985 -12.604 -2.437 1.00 30.23 340 LYS A CA 1
ATOM 2771 C C . LYS A 1 340 ? -34.637 -13.943 -1.760 1.00 30.23 340 LYS A C 1
ATOM 2773 O O . LYS A 1 340 ? -34.991 -14.975 -2.312 1.00 30.23 340 LYS A O 1
ATOM 2778 N N . ASP A 1 341 ? -34.079 -13.968 -0.553 1.00 35.75 341 ASP A N 1
ATOM 2779 C CA . ASP A 1 341 ? -33.502 -15.190 0.030 1.00 35.75 341 ASP A CA 1
ATOM 2780 C C . ASP A 1 341 ? -34.209 -15.716 1.289 1.00 35.75 341 ASP A C 1
ATOM 2782 O O . ASP A 1 341 ? -33.683 -16.566 2.007 1.00 35.75 341 ASP A O 1
ATOM 2786 N N . ARG A 1 342 ? -35.450 -15.287 1.559 1.00 33.75 342 ARG A N 1
ATOM 2787 C CA . ARG A 1 342 ? -36.249 -15.857 2.664 1.00 33.75 342 ARG A CA 1
ATOM 2788 C C . ARG A 1 342 ? -36.919 -17.202 2.377 1.00 33.75 342 ARG A C 1
ATOM 2790 O O . ARG A 1 342 ? -37.569 -17.729 3.273 1.00 33.75 342 ARG A O 1
ATOM 2797 N N . GLN A 1 343 ? -36.768 -17.783 1.188 1.00 36.78 343 GLN A N 1
ATOM 2798 C CA . GLN A 1 343 ? -37.395 -19.080 0.901 1.00 36.78 343 GLN A CA 1
ATOM 2799 C C . GLN A 1 343 ? -36.584 -20.307 1.347 1.00 36.78 343 GLN A C 1
ATOM 2801 O O . GLN A 1 343 ? -37.163 -21.384 1.377 1.00 36.78 343 GLN A O 1
ATOM 2806 N N . ASN A 1 344 ? -35.317 -20.174 1.773 1.00 36.53 344 ASN A N 1
ATOM 2807 C CA . ASN A 1 344 ? -34.464 -21.353 2.015 1.00 36.53 344 ASN A CA 1
ATOM 2808 C C . ASN A 1 344 ? -33.692 -21.396 3.347 1.00 36.53 344 ASN A C 1
ATOM 2810 O O . ASN A 1 344 ? -32.878 -22.296 3.529 1.00 36.53 344 ASN A O 1
ATOM 2814 N N . LEU A 1 345 ? -33.927 -20.486 4.296 1.00 39.75 345 LEU A N 1
ATOM 2815 C CA . LEU A 1 345 ? -33.245 -20.551 5.597 1.00 39.75 345 LEU A CA 1
ATOM 2816 C C . LEU A 1 345 ? -34.094 -21.319 6.612 1.00 39.75 345 LEU A C 1
ATOM 2818 O O . LEU A 1 345 ? -35.193 -20.903 6.982 1.00 39.75 345 LEU A O 1
ATOM 2822 N N . THR A 1 346 ? -33.583 -22.473 7.033 1.00 49.34 346 THR A N 1
ATOM 2823 C CA . THR A 1 346 ? -34.231 -23.328 8.031 1.00 49.34 346 THR A CA 1
ATOM 2824 C C . THR A 1 346 ? -33.948 -22.816 9.445 1.00 49.34 346 THR A C 1
ATOM 2826 O O . THR A 1 346 ? -32.937 -22.163 9.697 1.00 49.34 346 THR A O 1
ATOM 2829 N N . LYS A 1 347 ? -34.834 -23.137 10.400 1.00 42.84 347 LYS A N 1
ATOM 2830 C CA . LYS A 1 347 ? -34.701 -22.749 11.822 1.00 42.84 347 LYS A CA 1
ATOM 2831 C C . LYS A 1 347 ? -33.360 -23.160 12.459 1.00 42.84 347 LYS A C 1
ATOM 2833 O O . LYS A 1 347 ? -32.953 -22.562 13.449 1.00 42.84 347 LYS A O 1
ATOM 2838 N N . GLU A 1 348 ? -32.673 -24.144 11.885 1.00 37.12 348 GLU A N 1
ATOM 2839 C CA . GLU A 1 348 ? -31.362 -24.622 12.332 1.00 37.12 348 GLU A CA 1
ATOM 2840 C C . GLU A 1 348 ? -30.219 -23.630 12.044 1.00 37.12 348 GLU A C 1
ATOM 2842 O O . GLU A 1 348 ? -29.258 -23.546 12.815 1.00 37.12 348 GLU A O 1
ATOM 2847 N N . ASP A 1 349 ? -30.326 -22.835 10.975 1.00 38.75 349 ASP A N 1
ATOM 2848 C CA . ASP A 1 349 ? -29.300 -21.857 10.591 1.00 38.75 349 ASP A CA 1
ATOM 2849 C C . ASP A 1 349 ? -29.325 -20.614 11.497 1.00 38.75 349 ASP A C 1
ATOM 2851 O O . ASP A 1 349 ? -28.276 -20.048 11.825 1.00 38.75 349 ASP A O 1
ATOM 2855 N N . ASP A 1 350 ? -30.510 -20.239 11.986 1.00 38.41 350 ASP A N 1
ATOM 2856 C CA . ASP A 1 350 ? -30.690 -19.158 12.961 1.00 38.41 350 ASP A CA 1
ATOM 2857 C C . ASP A 1 350 ? -30.168 -19.541 14.357 1.00 38.41 350 ASP A C 1
ATOM 2859 O O . ASP A 1 350 ? -29.580 -18.708 15.056 1.00 38.41 350 ASP A O 1
ATOM 2863 N N . GLU A 1 351 ? -30.305 -20.805 14.766 1.00 36.28 351 GLU A N 1
ATOM 2864 C CA . GLU A 1 351 ? -29.754 -21.292 16.039 1.00 36.28 351 GLU A CA 1
ATOM 2865 C C . GLU A 1 351 ? -28.226 -21.408 16.020 1.00 36.28 351 GLU A C 1
ATOM 2867 O O . GLU A 1 351 ? -27.573 -21.107 17.025 1.00 36.28 351 GLU A O 1
ATOM 2872 N N . LYS A 1 352 ? -27.629 -21.768 14.878 1.00 36.31 352 LYS A N 1
ATOM 2873 C CA . LYS A 1 352 ? -26.166 -21.765 14.716 1.00 36.31 352 LYS A CA 1
ATOM 2874 C C . LYS A 1 352 ? -25.587 -20.352 14.768 1.00 36.31 352 LYS A C 1
ATOM 2876 O O . LYS A 1 352 ? -24.540 -20.158 15.380 1.00 36.31 352 LYS A O 1
ATOM 2881 N N . ARG A 1 353 ? -26.278 -19.349 14.213 1.00 38.19 353 ARG A N 1
ATOM 2882 C CA . ARG A 1 353 ? -25.832 -17.942 14.268 1.00 38.19 353 ARG A CA 1
ATOM 2883 C C . ARG A 1 353 ? -25.912 -17.340 15.670 1.00 38.19 353 ARG A C 1
ATOM 2885 O O . ARG A 1 353 ? -25.021 -16.584 16.041 1.00 38.19 353 ARG A O 1
ATOM 2892 N N . ARG A 1 354 ? -26.900 -17.730 16.483 1.00 39.72 354 ARG A N 1
ATOM 2893 C CA . ARG A 1 354 ? -27.007 -17.307 17.896 1.00 39.72 354 ARG A CA 1
ATOM 2894 C C . ARG A 1 354 ? -25.922 -17.877 18.812 1.00 39.72 354 ARG A C 1
ATOM 2896 O O . ARG A 1 354 ? -25.773 -17.381 19.918 1.00 39.72 354 ARG A O 1
ATOM 2903 N N . LYS A 1 355 ? -25.190 -18.910 18.381 1.00 32.84 355 LYS A N 1
ATOM 2904 C CA . LYS A 1 355 ? -24.063 -19.492 19.131 1.00 32.84 355 LYS A CA 1
ATOM 2905 C C . LYS A 1 355 ? -22.693 -18.934 18.726 1.00 32.84 355 LYS A C 1
ATOM 2907 O O . LYS A 1 355 ? -21.702 -19.295 19.351 1.00 32.84 355 LYS A O 1
ATOM 2912 N N . ILE A 1 356 ? -22.626 -18.113 17.674 1.00 31.84 356 ILE A N 1
ATOM 2913 C CA . ILE A 1 356 ? -21.375 -17.545 17.134 1.00 31.84 356 ILE A CA 1
ATOM 2914 C C . ILE A 1 356 ? -21.187 -16.066 17.540 1.00 31.84 356 ILE A C 1
ATOM 2916 O O . ILE A 1 356 ? -20.089 -15.530 17.405 1.00 31.84 356 ILE A O 1
ATOM 2920 N N . ILE A 1 357 ? -22.227 -15.424 18.080 1.00 31.44 357 ILE A N 1
ATOM 2921 C CA . ILE A 1 357 ? -22.178 -14.112 18.753 1.00 31.44 357 ILE A CA 1
ATOM 2922 C C . ILE A 1 357 ? -22.167 -14.364 20.257 1.00 31.44 357 ILE A C 1
ATOM 2924 O O . ILE A 1 357 ? -21.397 -13.673 20.959 1.00 31.44 357 ILE A O 1
#